Protein AF-A0A534BAL9-F1 (afdb_monomer_lite)

Sequence (310 aa):
WVNWDAARVMDMLKGSYLFAADPQRILQDPQSMRASYIRQGSAWQAWAALRDSVLLQINSADLNPLVIVGASPTDSWELATPQLMKYYVRGGPLSHGMHGYVVSTANWDPYPLVNEVEAFTNALANMDAAVAQRIERFTDRGPTAFFTGIKPADVLTPEQLNASPALSEPFWVFMDFWHEIQSLSHSLAPEGNAADVGVADIESLSRLKNSRARQVLDLTLQLLGYDLWNATYWLDVRKAQDAKRSFGQAPTAAWAAFRKLLPWQQDPRTRPQIPYGIVAYTFLKTTPASTFYPGGPLMPATDGQMARDH

Secondary structure (DSSP, 8-state):
-HHHHHHHHHHHTTT-GGGS--TTS-SS--HHHHTHHHHHHHHHHHHHHHHHHHHHHHTS---SSEEEET--TTSSGGGGSTTGGGGEE---GGGTT--EEEE---TT--HHHHHHHHHHHHHHHHHHHHHHHHHHHTSTTTTHHHHHSS-GGGTS-HHHHHH--TT-S-TTHHHHHHHHHHHHHSPPPP----BGGGTB-----HHHHHHHHHHHHHHHHHHHHHHHHHHHHHHHHHHHH-TT----HHHHHHHHHHHHHS-S---TTTS----HHHHHHHHHHHS-GGGT----SPPPPPHHHHTT--

Foldseek 3Di:
DLVQLVQQVCQQQPPFCVPPDDPLADPDADCLPVCLSVLVVQLLVLVQQLVLLVVDLVPDDLDFQDWFKPDDCPVDVVCVDPVNVVQWAQADPVNVRIITGGHGDRSNASQSSLVSLLSSLLSLLSSLVSLLVLLQCLDPVHVVCVNVVDDLPVQDDPLLVLQFCVPVDDPCPLVVLSVLSVVLSDDDDFAFDCPPVNPRGGHSCSVSSVVSSVSNVLSSLLSVLSSLSSVLLVVVSVCSNPVPGDRGQLNVVSSVVLCVQPPRGHDNVPDDPDDSSVSSSVCPVVPPSCVSPVDGDDDDDDPSRVVVVD

Structure (mmCIF, N/CA/C/O backbone):
data_AF-A0A534BAL9-F1
#
_entry.id   AF-A0A534BAL9-F1
#
loop_
_atom_site.group_PDB
_atom_site.id
_atom_site.type_symbol
_atom_site.label_atom_id
_atom_site.label_alt_id
_atom_site.label_comp_id
_atom_site.label_asym_id
_atom_site.label_entity_id
_atom_site.label_seq_id
_atom_site.pdbx_PDB_ins_code
_atom_site.Cartn_x
_atom_site.Cartn_y
_atom_site.Cartn_z
_atom_site.occupancy
_atom_site.B_iso_or_equiv
_atom_site.auth_seq_id
_atom_site.auth_comp_id
_atom_site.auth_asym_id
_atom_site.auth_atom_id
_atom_site.pdbx_PDB_model_num
ATOM 1 N N . TRP A 1 1 ? -7.345 -9.248 -9.549 1.00 93.75 1 TRP A N 1
ATOM 2 C CA . TRP A 1 1 ? -6.835 -8.711 -8.271 1.00 93.75 1 TRP A CA 1
ATOM 3 C C . TRP A 1 1 ? -7.903 -8.502 -7.207 1.00 93.75 1 TRP A C 1
ATOM 5 O O . TRP A 1 1 ? -7.764 -9.092 -6.148 1.00 93.75 1 TRP A O 1
ATOM 15 N N . VAL A 1 2 ? -8.992 -7.768 -7.469 1.00 95.62 2 VAL A N 1
ATOM 16 C CA . VAL A 1 2 ? -10.068 -7.538 -6.473 1.00 95.62 2 VAL A CA 1
ATOM 17 C C . VAL A 1 2 ? -10.638 -8.834 -5.876 1.00 95.62 2 VAL A C 1
ATOM 19 O O . VAL A 1 2 ? -10.675 -8.977 -4.660 1.00 95.62 2 VAL A O 1
ATOM 22 N N . ASN A 1 3 ? -11.011 -9.814 -6.708 1.00 95.75 3 ASN A N 1
ATOM 23 C CA . ASN A 1 3 ? -11.531 -11.101 -6.215 1.00 95.75 3 ASN A CA 1
ATOM 24 C C . ASN A 1 3 ? -10.498 -11.890 -5.398 1.00 95.75 3 ASN A C 1
ATOM 26 O O . ASN A 1 3 ? -10.857 -12.576 -4.446 1.00 95.75 3 ASN A O 1
ATOM 30 N N . TRP A 1 4 ? -9.219 -11.785 -5.768 1.00 95.38 4 TRP A N 1
ATOM 31 C CA . TRP A 1 4 ? -8.131 -12.424 -5.033 1.00 95.38 4 TRP A CA 1
ATOM 32 C C . TRP A 1 4 ? -7.965 -11.797 -3.643 1.00 95.38 4 TRP A C 1
ATOM 34 O O . TRP A 1 4 ? -7.902 -12.526 -2.656 1.00 95.38 4 TRP A O 1
ATOM 44 N N . ASP A 1 5 ? -7.974 -10.464 -3.553 1.00 95.44 5 ASP A N 1
ATOM 45 C CA . ASP A 1 5 ? -7.868 -9.755 -2.274 1.00 95.44 5 ASP A CA 1
ATOM 46 C C . ASP A 1 5 ? -9.087 -10.035 -1.382 1.00 95.44 5 ASP A C 1
ATOM 48 O O . ASP A 1 5 ? -8.937 -10.373 -0.211 1.00 95.44 5 ASP A O 1
ATOM 52 N N . ALA A 1 6 ? -10.295 -10.038 -1.957 1.00 96.19 6 ALA A N 1
ATOM 53 C CA . ALA A 1 6 ? -11.510 -10.425 -1.245 1.00 96.19 6 ALA A CA 1
ATOM 54 C C . ALA A 1 6 ? -11.422 -11.854 -0.683 1.00 96.19 6 ALA A C 1
ATOM 56 O O . ALA A 1 6 ? -11.698 -12.071 0.496 1.00 96.19 6 ALA A O 1
ATOM 57 N N . ALA A 1 7 ? -10.999 -12.829 -1.494 1.00 95.75 7 ALA A N 1
ATOM 58 C CA . ALA A 1 7 ? -10.832 -14.213 -1.051 1.00 95.75 7 ALA A CA 1
ATOM 59 C C . ALA A 1 7 ? -9.779 -14.339 0.062 1.00 95.75 7 ALA A C 1
ATOM 61 O O . ALA A 1 7 ? -9.991 -15.061 1.035 1.00 95.75 7 ALA A O 1
ATOM 62 N N . ARG A 1 8 ? -8.678 -13.588 -0.042 1.00 94.50 8 ARG A N 1
ATOM 63 C CA . ARG A 1 8 ? -7.637 -13.506 0.986 1.00 94.50 8 ARG A CA 1
ATOM 64 C C . ARG A 1 8 ? -8.177 -12.946 2.308 1.00 94.50 8 ARG A C 1
ATOM 66 O O . ARG A 1 8 ? -7.921 -13.530 3.356 1.00 94.50 8 ARG A O 1
ATOM 73 N N . VAL A 1 9 ? -8.949 -11.858 2.276 1.00 94.69 9 VAL A N 1
ATOM 74 C CA . VA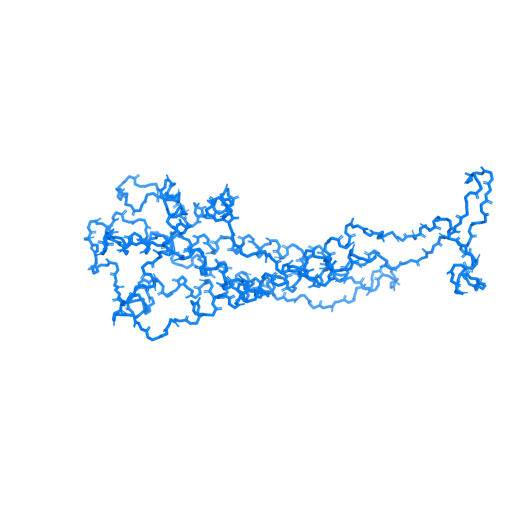L A 1 9 ? -9.581 -11.276 3.477 1.00 94.69 9 VAL A CA 1
ATOM 75 C C . VAL A 1 9 ? -10.595 -12.245 4.094 1.00 94.69 9 VAL A C 1
ATOM 77 O O . VAL A 1 9 ? -10.624 -12.415 5.311 1.00 94.69 9 VAL A O 1
ATOM 80 N N . MET A 1 10 ? -11.400 -12.923 3.273 1.00 95.00 10 MET A N 1
ATOM 81 C CA . MET A 1 10 ? -12.371 -13.914 3.750 1.00 95.00 10 MET A CA 1
ATOM 82 C C . MET A 1 10 ? -11.701 -15.087 4.472 1.00 95.00 10 MET A C 1
ATOM 84 O O . MET A 1 10 ? -12.199 -15.524 5.510 1.00 95.00 10 MET A O 1
ATOM 88 N N . ASP A 1 11 ? -10.564 -15.566 3.967 1.00 95.31 11 ASP A N 1
ATOM 89 C CA . ASP A 1 11 ? -9.804 -16.637 4.615 1.00 95.31 11 ASP A CA 1
ATOM 90 C C . ASP A 1 11 ? -9.187 -16.177 5.949 1.00 95.31 11 ASP A C 1
ATOM 92 O O . ASP A 1 11 ? -9.328 -16.864 6.961 1.00 95.31 11 ASP A O 1
ATOM 96 N N . MET A 1 12 ? -8.624 -14.959 6.010 1.00 95.06 12 MET A N 1
ATOM 97 C CA . MET A 1 12 ? -8.126 -14.365 7.266 1.00 95.06 12 MET A CA 1
ATOM 98 C C . MET A 1 12 ? -9.202 -14.281 8.360 1.00 95.06 12 MET A C 1
ATOM 100 O O . MET A 1 12 ? -8.899 -14.439 9.546 1.00 95.06 12 MET A O 1
ATOM 104 N N . LEU A 1 13 ? -10.452 -14.012 7.972 1.00 95.00 13 LEU A N 1
ATOM 105 C CA . LEU A 1 13 ? -11.583 -13.832 8.885 1.00 95.00 13 LEU A CA 1
ATOM 106 C C . LEU A 1 13 ? -12.313 -15.141 9.217 1.00 95.00 13 LEU A C 1
ATOM 108 O O . LEU A 1 13 ? -13.285 -15.123 9.979 1.00 95.00 13 LEU A O 1
ATOM 112 N N . LYS A 1 14 ? -11.879 -16.286 8.685 1.00 95.06 14 LYS A N 1
ATOM 113 C CA . LYS A 1 14 ? -12.531 -17.576 8.926 1.00 95.06 14 LYS A CA 1
ATOM 114 C C . LYS A 1 14 ? -12.640 -17.875 10.426 1.00 95.06 14 LYS A C 1
ATOM 116 O O . LYS A 1 14 ? -11.675 -17.767 11.179 1.00 95.06 14 LYS A O 1
ATOM 121 N N . GLY A 1 15 ? -13.844 -18.248 10.866 1.00 95.44 15 GLY A N 1
ATOM 122 C CA . GLY A 1 15 ? -14.146 -18.496 12.282 1.00 95.44 15 GLY A CA 1
ATOM 123 C C . GLY A 1 15 ? -14.332 -17.230 13.130 1.00 95.44 15 GLY A C 1
ATOM 124 O O . GLY A 1 15 ? -14.440 -17.329 14.354 1.00 95.44 15 GLY A O 1
ATOM 125 N N . SER A 1 16 ? -14.366 -16.046 12.513 1.00 98.00 16 SER A N 1
ATOM 126 C CA . SER A 1 16 ? -14.701 -14.792 13.186 1.00 98.00 16 SER A CA 1
ATOM 127 C C . SER A 1 16 ? -16.191 -14.709 13.535 1.00 98.00 16 SER A C 1
ATOM 129 O O . SER A 1 16 ? -17.054 -15.154 12.775 1.00 98.00 16 SER A O 1
ATOM 131 N N . TYR A 1 17 ? -16.505 -14.041 14.647 1.00 97.12 17 TYR A N 1
ATOM 132 C CA . TYR A 1 17 ? -17.869 -13.687 15.052 1.00 97.12 17 TYR A CA 1
ATOM 133 C C . TYR A 1 17 ? -18.576 -12.800 14.015 1.00 97.12 17 TYR A C 1
ATOM 135 O O . TYR A 1 17 ? -19.804 -12.711 14.012 1.00 97.12 17 TYR A O 1
ATOM 143 N N . LEU A 1 18 ? -17.821 -12.189 13.092 1.00 95.88 18 LEU A N 1
ATOM 144 C CA . LEU A 1 18 ? -18.354 -11.470 11.934 1.00 95.88 18 LEU A CA 1
ATOM 145 C C . LEU A 1 18 ? -19.261 -12.336 11.042 1.00 95.88 18 LEU A C 1
ATOM 147 O O . LEU A 1 18 ? -20.089 -11.789 10.329 1.00 95.88 18 LEU A O 1
ATOM 151 N N . PHE A 1 19 ? -19.195 -13.666 11.125 1.00 96.56 19 PHE A N 1
ATOM 152 C CA . PHE A 1 19 ? -20.081 -14.562 10.367 1.00 96.56 19 PHE A CA 1
ATOM 153 C C . PHE A 1 19 ? -21.257 -15.127 11.175 1.00 96.56 19 PHE A C 1
ATOM 155 O O . PHE A 1 19 ? -22.074 -15.865 10.631 1.00 96.56 19 PHE A O 1
ATOM 162 N N . ALA A 1 20 ? -21.366 -14.787 12.462 1.00 95.12 20 ALA A N 1
ATOM 163 C CA . ALA A 1 20 ? -22.527 -15.131 13.274 1.00 95.12 20 ALA A CA 1
ATOM 164 C C . ALA A 1 20 ? -23.687 -14.149 13.034 1.00 95.12 20 ALA A C 1
ATOM 166 O O . ALA A 1 20 ? -23.469 -12.999 12.644 1.00 95.12 20 ALA A O 1
ATOM 167 N N . ALA A 1 21 ? -24.914 -14.602 13.307 1.00 94.00 21 ALA A N 1
ATOM 168 C CA . ALA A 1 21 ? -26.087 -13.736 13.307 1.00 94.00 21 ALA A CA 1
ATOM 169 C C . ALA A 1 21 ? -25.953 -12.660 14.395 1.00 94.00 21 ALA A C 1
ATOM 171 O O . ALA A 1 21 ? -25.651 -12.967 15.548 1.00 94.00 21 ALA A O 1
ATOM 172 N N . ASP A 1 22 ? -26.194 -11.408 14.019 1.00 92.94 22 ASP A N 1
ATOM 173 C CA . ASP A 1 22 ? -26.118 -10.260 14.916 1.00 92.94 22 ASP A CA 1
ATOM 174 C C . ASP A 1 22 ? -27.182 -9.230 14.499 1.00 92.94 22 ASP A C 1
ATOM 176 O O . ASP A 1 22 ? -26.994 -8.535 13.497 1.00 92.94 22 ASP A O 1
ATOM 180 N N . PRO A 1 23 ? -28.317 -9.137 15.221 1.00 92.12 23 PRO A N 1
ATOM 181 C CA . PRO A 1 23 ? -29.402 -8.227 14.863 1.00 92.12 23 PRO A CA 1
ATOM 182 C C . PRO A 1 23 ? -29.044 -6.748 15.068 1.00 92.12 23 PRO A C 1
ATOM 184 O O . PRO A 1 23 ? -29.817 -5.887 14.663 1.00 92.12 23 PRO A O 1
ATOM 187 N N . GLN A 1 24 ? -27.903 -6.440 15.697 1.00 89.94 24 GLN A N 1
ATOM 188 C CA . GLN A 1 24 ? -27.444 -5.066 15.920 1.00 89.94 24 GLN A CA 1
ATOM 189 C C . GLN A 1 24 ? -26.580 -4.535 14.769 1.00 89.94 24 GLN A C 1
ATOM 191 O O . GLN A 1 24 ? -26.209 -3.361 14.773 1.00 89.94 24 GLN A O 1
ATOM 196 N N . ARG A 1 25 ? -26.240 -5.367 13.774 1.00 91.19 25 ARG A N 1
ATOM 197 C CA . ARG A 1 25 ? -25.493 -4.899 12.603 1.00 91.19 25 ARG A CA 1
ATOM 198 C C . ARG A 1 25 ? -26.381 -4.108 11.664 1.00 91.19 25 ARG A C 1
ATOM 200 O O . ARG A 1 25 ? -27.443 -4.559 11.241 1.00 91.19 25 ARG A O 1
ATOM 207 N N . ILE A 1 26 ? -25.882 -2.940 11.287 1.00 90.56 26 ILE A N 1
ATOM 208 C CA . ILE A 1 26 ? -26.467 -2.126 10.230 1.00 90.56 26 ILE A CA 1
ATOM 209 C C . ILE A 1 26 ? -26.375 -2.845 8.879 1.00 90.56 26 ILE A C 1
ATOM 211 O O . ILE A 1 26 ? -25.488 -3.665 8.647 1.00 90.56 26 ILE A O 1
ATOM 215 N N . LEU A 1 27 ? -27.285 -2.503 7.963 1.00 92.19 27 LEU A N 1
ATOM 216 C CA . LEU A 1 27 ? -27.358 -3.134 6.641 1.00 92.19 27 LEU A CA 1
ATOM 217 C C . LEU A 1 27 ? -26.075 -2.943 5.817 1.00 92.19 27 LEU A C 1
ATOM 219 O O . LEU A 1 27 ? -25.714 -3.811 5.024 1.00 92.19 27 LEU A O 1
ATOM 223 N N . GLN A 1 28 ? -25.415 -1.791 5.955 1.00 92.81 28 GLN A N 1
ATOM 224 C CA . GLN A 1 28 ? -24.206 -1.466 5.205 1.00 92.81 28 GLN A CA 1
ATOM 225 C C . GLN A 1 28 ? -23.213 -0.688 6.058 1.00 92.81 28 GLN A C 1
ATOM 227 O O . GLN A 1 28 ? -23.536 0.367 6.601 1.00 92.81 28 GLN A O 1
ATOM 232 N N . ASP A 1 29 ? -21.977 -1.169 6.058 1.00 94.44 29 ASP A N 1
ATOM 233 C CA . ASP A 1 29 ? -20.821 -0.453 6.580 1.00 94.44 29 ASP A CA 1
ATOM 234 C C . ASP A 1 29 ? -20.491 0.804 5.747 1.00 94.44 29 ASP A C 1
ATOM 236 O O . ASP A 1 29 ? -20.863 0.898 4.559 1.00 94.44 29 ASP A O 1
ATOM 240 N N . PRO A 1 30 ? -19.739 1.769 6.320 1.00 93.62 30 PRO A N 1
ATOM 241 C CA . PRO A 1 30 ? -19.255 2.917 5.566 1.00 93.62 30 PRO A CA 1
ATOM 242 C C . PRO A 1 30 ? -18.394 2.448 4.389 1.00 93.62 30 PRO A C 1
ATOM 244 O O . PRO A 1 30 ? -17.777 1.381 4.419 1.00 93.62 30 PRO A O 1
ATOM 247 N N . GLN A 1 31 ? -18.321 3.256 3.331 1.00 95.00 31 GLN A N 1
ATOM 248 C CA . GLN A 1 31 ? -17.578 2.887 2.120 1.00 95.00 31 GLN A CA 1
ATOM 249 C C . GLN A 1 31 ? -16.090 2.619 2.399 1.00 95.00 31 GLN A C 1
ATOM 251 O O . GLN A 1 31 ? -15.510 1.740 1.770 1.00 95.00 31 GLN A O 1
ATOM 256 N N . SER A 1 32 ? -15.500 3.293 3.392 1.00 94.88 32 SER A N 1
ATOM 257 C CA . SER A 1 32 ? -14.133 3.034 3.862 1.00 94.88 32 SER A CA 1
ATOM 258 C C . SER A 1 32 ? -13.925 1.625 4.423 1.00 94.88 32 SER A C 1
ATOM 260 O O . SER A 1 32 ? -12.795 1.161 4.471 1.00 94.88 32 SER A O 1
ATOM 262 N N . MET A 1 33 ? -14.985 0.906 4.790 1.00 94.19 33 MET A N 1
ATOM 263 C CA . MET A 1 33 ? -14.943 -0.509 5.167 1.00 94.19 33 MET A CA 1
ATOM 264 C C . MET A 1 33 ? -15.387 -1.392 3.999 1.00 94.19 33 MET A C 1
ATOM 266 O O . MET A 1 33 ? -14.616 -2.208 3.500 1.00 94.19 33 MET A O 1
ATOM 270 N N . ARG A 1 34 ? -16.599 -1.171 3.479 1.00 95.31 34 ARG A N 1
ATOM 271 C CA . ARG A 1 34 ? -17.199 -2.012 2.429 1.00 95.31 34 ARG A CA 1
ATOM 272 C C . ARG A 1 34 ? -16.410 -2.024 1.119 1.00 95.31 34 ARG A C 1
ATOM 274 O O . ARG A 1 34 ? -16.361 -3.056 0.465 1.00 95.31 34 ARG A O 1
ATOM 281 N N . ALA A 1 35 ? -15.821 -0.902 0.709 1.00 95.94 35 ALA A N 1
ATOM 282 C CA . ALA A 1 35 ? -15.059 -0.805 -0.540 1.00 95.94 35 ALA A CA 1
ATOM 283 C C . ALA A 1 35 ? -13.544 -0.981 -0.334 1.00 95.94 35 ALA A C 1
ATOM 285 O O . ALA A 1 35 ? -12.776 -0.856 -1.288 1.00 95.94 35 ALA A O 1
ATOM 286 N N . SER A 1 36 ? -13.093 -1.290 0.889 1.00 95.44 36 SER A N 1
ATOM 287 C CA . SER A 1 36 ? -11.663 -1.402 1.191 1.00 95.44 36 SER A CA 1
ATOM 288 C C . SER A 1 36 ? -10.963 -2.501 0.397 1.00 95.44 36 SER A C 1
ATOM 290 O O . SER A 1 36 ? -9.853 -2.273 -0.071 1.00 95.44 36 SER A O 1
ATOM 292 N N . TYR A 1 37 ? -11.599 -3.659 0.201 1.00 95.38 37 TYR A N 1
ATOM 293 C CA . TYR A 1 37 ? -11.018 -4.758 -0.585 1.00 95.38 37 TYR A CA 1
ATOM 294 C C . TYR A 1 37 ? -10.886 -4.405 -2.079 1.00 95.38 37 TYR A C 1
ATOM 296 O O . TYR A 1 37 ? -9.997 -4.885 -2.775 1.00 95.38 37 TYR A O 1
ATOM 304 N N . ILE A 1 38 ? -11.750 -3.520 -2.591 1.00 97.25 38 ILE A N 1
ATOM 305 C CA . ILE A 1 38 ? -11.669 -3.043 -3.978 1.00 97.25 38 ILE A CA 1
ATOM 306 C C . ILE A 1 38 ? -10.430 -2.160 -4.136 1.00 97.25 38 ILE A C 1
ATOM 308 O O . ILE A 1 38 ? -9.642 -2.353 -5.061 1.00 97.25 38 ILE A O 1
ATOM 312 N N . ARG A 1 39 ? -10.231 -1.215 -3.209 1.00 97.38 39 ARG A N 1
ATOM 313 C CA . ARG A 1 39 ? -9.070 -0.313 -3.217 1.00 97.38 39 ARG A CA 1
ATOM 314 C C . ARG A 1 39 ? -7.759 -1.068 -2.980 1.00 97.38 39 ARG A C 1
ATOM 316 O O . ARG A 1 39 ? -6.806 -0.850 -3.720 1.00 97.38 39 ARG A O 1
ATOM 323 N N . GLN A 1 40 ? -7.734 -2.001 -2.028 1.00 96.44 40 GLN A N 1
ATOM 324 C CA . GLN A 1 40 ? -6.583 -2.878 -1.780 1.00 96.44 40 GLN A CA 1
ATOM 325 C C . GLN A 1 40 ? -6.271 -3.753 -2.998 1.00 96.44 40 GLN A C 1
ATOM 327 O O . GLN A 1 40 ? -5.133 -3.779 -3.459 1.00 96.44 40 GLN A O 1
ATOM 332 N N . GLY A 1 41 ? -7.278 -4.401 -3.588 1.00 96.62 41 GLY A N 1
ATOM 333 C CA . GLY A 1 41 ? -7.113 -5.161 -4.825 1.00 96.62 41 GLY A CA 1
ATOM 334 C C . GLY A 1 41 ? -6.554 -4.320 -5.979 1.00 96.62 41 GLY A C 1
ATOM 335 O O . GLY A 1 41 ? -5.705 -4.803 -6.723 1.00 96.62 41 GLY A O 1
ATOM 336 N N . SER A 1 42 ? -6.973 -3.059 -6.113 1.00 97.12 42 SER A N 1
ATOM 337 C CA . SER A 1 42 ? -6.412 -2.130 -7.104 1.00 97.12 42 SER A CA 1
ATOM 338 C C . SER A 1 42 ? -4.944 -1.788 -6.826 1.00 97.12 42 SER A C 1
ATOM 340 O O . SER A 1 42 ? -4.148 -1.746 -7.761 1.00 97.12 42 SER A O 1
ATOM 342 N N . ALA A 1 43 ? -4.562 -1.573 -5.564 1.00 97.31 43 ALA A N 1
ATOM 343 C CA . ALA A 1 43 ? -3.167 -1.336 -5.189 1.00 97.31 43 ALA A CA 1
ATOM 344 C C . ALA A 1 43 ? -2.288 -2.564 -5.481 1.00 97.31 43 ALA A C 1
ATOM 346 O O . ALA A 1 43 ? -1.187 -2.421 -6.006 1.00 97.31 43 ALA A O 1
ATOM 347 N N . TRP A 1 44 ? -2.798 -3.775 -5.237 1.00 96.62 44 TRP A N 1
ATOM 348 C CA . TRP A 1 44 ? -2.112 -5.019 -5.597 1.00 96.62 44 TRP A CA 1
ATOM 349 C C . TRP A 1 44 ? -1.931 -5.201 -7.102 1.00 96.62 44 TRP A C 1
ATOM 351 O O . TRP A 1 44 ? -0.889 -5.687 -7.535 1.00 96.62 44 TRP A O 1
ATOM 361 N N . GLN A 1 45 ? -2.920 -4.795 -7.898 1.00 96.75 45 GLN A N 1
ATOM 362 C CA . GLN A 1 45 ? -2.799 -4.794 -9.352 1.00 96.75 45 GLN A CA 1
ATOM 363 C C . GLN A 1 45 ? -1.675 -3.866 -9.821 1.00 96.75 45 GLN A C 1
ATOM 365 O O . GLN A 1 45 ? -0.830 -4.290 -10.604 1.00 96.75 45 GLN A O 1
ATOM 370 N N . ALA A 1 46 ? -1.643 -2.630 -9.316 1.00 97.12 46 ALA A N 1
ATOM 371 C CA . ALA A 1 46 ? -0.605 -1.664 -9.669 1.00 97.12 46 ALA A CA 1
ATOM 372 C C . ALA A 1 46 ? 0.784 -2.100 -9.168 1.00 97.12 46 ALA A C 1
ATOM 374 O O . ALA A 1 46 ? 1.773 -1.967 -9.879 1.00 97.12 46 ALA A O 1
ATOM 375 N N . TRP A 1 47 ? 0.860 -2.707 -7.978 1.00 96.44 47 TRP A N 1
ATOM 376 C CA . TRP A 1 47 ? 2.091 -3.320 -7.476 1.00 96.44 47 TRP A CA 1
ATOM 377 C C . TRP A 1 47 ? 2.610 -4.416 -8.409 1.00 96.44 47 TRP A C 1
ATOM 379 O O . TRP A 1 47 ? 3.808 -4.489 -8.670 1.00 96.44 47 TRP A O 1
ATOM 389 N N . ALA A 1 48 ? 1.724 -5.278 -8.910 1.00 95.94 48 ALA A N 1
ATOM 390 C CA . ALA A 1 48 ? 2.122 -6.355 -9.803 1.00 95.94 48 ALA A CA 1
ATOM 391 C C . ALA A 1 48 ? 2.650 -5.823 -11.145 1.00 95.94 48 ALA A C 1
ATOM 393 O O . ALA A 1 48 ? 3.665 -6.324 -11.621 1.00 95.94 48 ALA A O 1
ATOM 394 N N . ALA A 1 49 ? 2.027 -4.777 -11.700 1.00 95.62 49 ALA A N 1
ATOM 395 C CA . ALA A 1 49 ? 2.517 -4.096 -12.900 1.00 95.62 49 ALA A CA 1
ATOM 396 C C . ALA A 1 49 ? 3.899 -3.455 -12.670 1.00 95.62 49 ALA A C 1
ATOM 398 O O . ALA A 1 49 ? 4.831 -3.701 -13.435 1.00 95.62 49 ALA A O 1
ATOM 399 N N . LEU A 1 50 ? 4.079 -2.737 -11.555 1.00 96.56 50 LEU A N 1
ATOM 400 C CA . LEU A 1 50 ? 5.377 -2.178 -11.172 1.00 96.56 50 LEU A CA 1
ATOM 401 C C . LEU A 1 50 ? 6.446 -3.263 -11.007 1.00 96.56 50 LEU A C 1
ATOM 403 O O . LEU A 1 50 ? 7.546 -3.130 -11.540 1.00 96.56 50 LEU A O 1
ATOM 407 N N . ARG A 1 51 ? 6.135 -4.352 -10.296 1.00 95.88 51 ARG A N 1
ATOM 408 C CA . ARG A 1 51 ? 7.044 -5.493 -10.117 1.00 95.88 51 ARG A CA 1
ATOM 409 C C . ARG A 1 51 ? 7.496 -6.048 -11.464 1.00 95.88 51 ARG A C 1
ATOM 411 O O . ARG A 1 51 ? 8.680 -6.324 -11.628 1.00 95.88 51 ARG A O 1
ATOM 418 N N . ASP A 1 52 ? 6.579 -6.230 -12.404 1.00 94.62 52 ASP A N 1
ATOM 419 C CA . ASP A 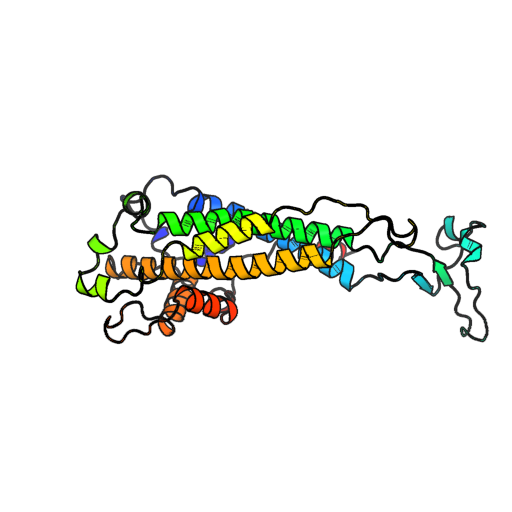1 52 ? 6.907 -6.786 -13.714 1.00 94.62 52 ASP A CA 1
ATOM 420 C C . ASP A 1 52 ? 7.798 -5.846 -14.525 1.00 94.62 52 ASP A C 1
ATOM 422 O O . ASP A 1 52 ? 8.798 -6.297 -15.082 1.00 94.62 52 ASP A O 1
ATOM 426 N N . SER A 1 53 ? 7.509 -4.543 -14.515 1.00 95.19 53 SER A N 1
ATOM 427 C CA . SER A 1 53 ? 8.361 -3.537 -15.154 1.00 95.19 53 SER A CA 1
ATOM 428 C C . SER A 1 53 ? 9.750 -3.467 -14.519 1.00 95.19 53 SER A C 1
ATOM 430 O O . SER A 1 53 ? 10.744 -3.360 -15.234 1.00 95.19 53 SER A O 1
ATOM 432 N N . VAL A 1 54 ? 9.855 -3.597 -13.189 1.00 95.50 54 VAL A N 1
ATOM 433 C CA . VAL A 1 54 ? 11.152 -3.708 -12.499 1.00 95.50 54 VAL A CA 1
ATOM 434 C C . VAL A 1 54 ? 11.889 -4.956 -12.968 1.00 95.50 54 VAL A C 1
ATOM 436 O O . VAL A 1 54 ? 13.054 -4.865 -13.338 1.00 95.50 54 VAL A O 1
ATOM 439 N N . LEU A 1 55 ? 11.223 -6.113 -12.978 1.00 95.38 55 LEU A N 1
ATOM 440 C CA . LEU A 1 55 ? 11.827 -7.373 -13.408 1.00 95.38 55 LEU A CA 1
ATOM 441 C C . LEU A 1 55 ? 12.283 -7.320 -14.866 1.00 95.38 55 LEU A C 1
ATOM 443 O O . LEU A 1 55 ? 13.325 -7.888 -15.174 1.00 95.38 55 LEU A O 1
ATOM 447 N N . LEU A 1 56 ? 11.547 -6.652 -15.750 1.00 93.81 56 LEU A N 1
ATOM 448 C CA . LEU A 1 56 ? 11.977 -6.449 -17.128 1.00 93.81 56 LEU A CA 1
ATOM 449 C C . LEU A 1 56 ? 13.215 -5.548 -17.186 1.00 93.81 56 LEU A C 1
ATOM 451 O O . LEU A 1 56 ? 14.224 -5.951 -17.763 1.00 93.81 56 LEU A O 1
ATOM 455 N N . GLN A 1 57 ? 13.170 -4.374 -16.548 1.00 93.38 57 GLN A N 1
ATOM 456 C CA . GLN A 1 57 ? 14.252 -3.389 -16.610 1.00 93.38 57 GLN A CA 1
ATOM 457 C C . GLN A 1 57 ? 15.568 -3.941 -16.051 1.00 93.38 57 GLN A C 1
ATOM 459 O O . GLN A 1 57 ? 16.596 -3.836 -16.708 1.00 93.38 57 GLN A O 1
ATOM 464 N N . ILE A 1 58 ? 15.551 -4.573 -14.870 1.00 94.94 58 ILE A N 1
ATOM 465 C CA . ILE A 1 58 ? 16.784 -5.079 -14.235 1.00 94.94 58 ILE A CA 1
ATOM 466 C C . ILE A 1 58 ? 17.409 -6.265 -14.983 1.00 94.94 58 ILE A C 1
ATOM 468 O O . ILE A 1 58 ? 18.559 -6.603 -14.723 1.00 94.94 58 ILE A O 1
ATOM 472 N N . ASN A 1 59 ? 16.646 -6.922 -15.863 1.00 95.75 59 ASN A N 1
ATOM 473 C CA . ASN A 1 59 ? 17.103 -8.058 -16.667 1.00 95.75 59 ASN A CA 1
ATOM 474 C C . ASN A 1 59 ? 17.296 -7.694 -18.152 1.00 95.75 59 ASN A C 1
ATOM 476 O O . ASN A 1 59 ? 17.477 -8.590 -18.973 1.00 95.75 59 ASN A O 1
ATOM 480 N N . SER A 1 60 ? 17.259 -6.405 -18.504 1.00 93.06 60 SER A N 1
ATOM 481 C CA . SER A 1 60 ? 17.449 -5.908 -19.872 1.00 93.06 60 SER A CA 1
ATOM 482 C C . SER A 1 60 ? 18.700 -5.033 -19.969 1.00 93.06 60 SER A C 1
ATOM 484 O O . SER A 1 60 ? 19.130 -4.443 -18.982 1.00 93.06 60 SER A O 1
ATOM 486 N N . ALA A 1 61 ? 19.297 -4.937 -21.161 1.00 92.69 61 ALA A N 1
ATOM 487 C CA . ALA A 1 61 ? 20.423 -4.035 -21.401 1.00 92.69 61 ALA A CA 1
ATOM 488 C C . ALA A 1 61 ? 19.928 -2.600 -21.642 1.00 92.69 61 ALA A C 1
ATOM 490 O O . ALA A 1 61 ? 19.253 -2.342 -22.641 1.00 92.69 61 ALA A O 1
ATOM 491 N N . ASP A 1 62 ? 20.324 -1.674 -20.771 1.00 93.75 62 ASP A N 1
ATOM 492 C CA . ASP A 1 62 ? 20.014 -0.236 -20.806 1.00 93.75 62 ASP A CA 1
ATOM 493 C C . ASP A 1 62 ? 21.153 0.616 -21.408 1.00 93.75 62 ASP A C 1
ATOM 495 O O . ASP A 1 62 ? 21.180 1.840 -21.293 1.00 93.75 62 ASP A O 1
ATOM 499 N N . LEU A 1 63 ? 22.107 -0.036 -22.078 1.00 94.25 63 LEU A N 1
ATOM 500 C CA . LEU A 1 63 ? 23.305 0.594 -22.625 1.00 94.25 63 LEU A CA 1
ATOM 501 C C . LEU A 1 63 ? 23.026 1.376 -23.914 1.00 94.25 63 LEU A C 1
ATOM 503 O O . LEU A 1 63 ? 22.332 0.903 -24.817 1.00 94.25 63 LEU A O 1
ATOM 507 N N . ASN A 1 64 ? 23.696 2.521 -24.038 1.00 93.94 64 ASN A N 1
ATOM 508 C CA . ASN A 1 64 ? 23.888 3.233 -25.295 1.00 93.94 64 ASN A CA 1
ATOM 509 C C . ASN A 1 64 ? 25.372 3.646 -25.435 1.00 93.94 64 ASN A C 1
ATOM 511 O O . ASN A 1 64 ? 25.878 4.360 -24.567 1.00 93.94 64 ASN A O 1
ATOM 515 N N . PRO A 1 65 ? 26.075 3.226 -26.505 1.00 95.00 65 PRO A N 1
ATOM 516 C CA . PRO A 1 65 ? 25.598 2.312 -27.545 1.00 95.00 65 PRO A CA 1
ATOM 517 C C . PRO A 1 65 ? 25.418 0.875 -27.023 1.00 95.00 65 PRO A C 1
ATOM 519 O O . PRO A 1 65 ? 26.075 0.455 -26.070 1.00 95.00 65 PRO A O 1
ATOM 522 N N . LEU A 1 66 ? 24.550 0.107 -27.681 1.00 95.50 66 LEU A N 1
ATOM 523 C CA . LEU A 1 66 ? 24.368 -1.321 -27.439 1.00 95.50 66 LEU A CA 1
ATOM 524 C C . LEU A 1 66 ? 25.304 -2.131 -28.342 1.00 95.50 66 LEU A C 1
ATOM 526 O O . LEU A 1 66 ? 25.340 -1.933 -29.558 1.00 95.50 66 LEU 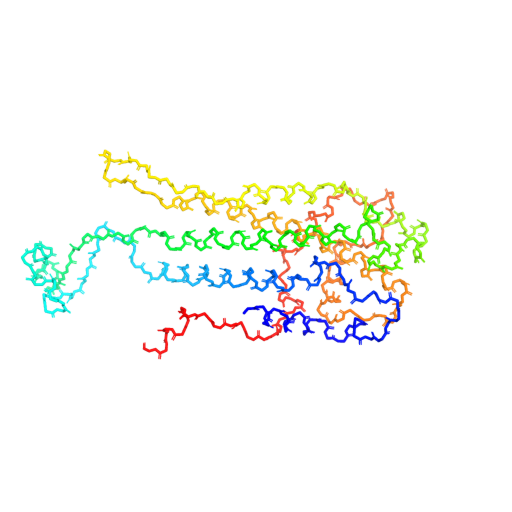A O 1
ATOM 530 N N . VAL A 1 67 ? 26.022 -3.084 -27.750 1.00 94.12 67 VAL A N 1
ATOM 531 C CA . VAL A 1 67 ? 26.848 -4.055 -28.478 1.00 94.12 67 VAL A CA 1
ATOM 532 C C . VAL A 1 67 ? 26.082 -5.368 -28.603 1.00 94.12 67 VAL A C 1
ATOM 534 O O . VAL A 1 67 ? 25.783 -6.010 -27.599 1.00 94.12 67 VAL A O 1
ATOM 537 N N . ILE A 1 68 ? 25.796 -5.784 -29.836 1.00 94.50 68 ILE A N 1
ATOM 538 C CA . ILE A 1 68 ? 25.101 -7.037 -30.147 1.00 94.50 68 ILE A CA 1
ATOM 539 C C . ILE A 1 68 ? 26.107 -8.001 -30.772 1.00 94.50 68 ILE A C 1
ATOM 541 O O . ILE A 1 68 ? 26.420 -7.924 -31.961 1.00 94.50 68 ILE A O 1
ATOM 545 N N . VAL A 1 69 ? 26.650 -8.892 -29.947 1.00 94.56 69 VAL A N 1
ATOM 546 C CA . VAL A 1 69 ? 27.663 -9.870 -30.356 1.00 94.56 69 VAL A CA 1
ATOM 547 C C . VAL A 1 69 ? 27.019 -10.992 -31.175 1.00 94.56 69 VAL A C 1
ATOM 549 O O . VAL A 1 69 ? 25.977 -11.516 -30.800 1.00 94.56 69 VAL A O 1
ATOM 552 N N . GLY A 1 70 ? 27.648 -11.369 -32.288 1.00 95.88 70 GLY A N 1
ATOM 553 C CA . GLY A 1 70 ? 27.200 -12.439 -33.184 1.00 95.88 70 GLY A CA 1
ATOM 554 C C . GLY A 1 70 ? 26.105 -12.037 -34.175 1.00 95.88 70 GLY A C 1
ATOM 555 O O . GLY A 1 70 ? 25.842 -12.797 -35.106 1.00 95.88 70 GLY A O 1
ATOM 556 N N . ALA A 1 71 ? 25.512 -10.847 -34.023 1.00 95.94 71 ALA A N 1
ATOM 557 C CA . ALA A 1 71 ? 24.509 -10.351 -34.957 1.00 95.94 71 ALA A CA 1
ATOM 558 C C . ALA A 1 71 ? 25.098 -10.151 -36.359 1.00 95.94 71 ALA A C 1
ATOM 560 O O . ALA A 1 71 ? 26.171 -9.563 -36.525 1.00 95.94 71 ALA A O 1
ATOM 561 N N . SER A 1 72 ? 24.375 -10.626 -37.365 1.00 96.31 72 SER A N 1
ATOM 562 C CA . SER A 1 72 ? 24.783 -10.666 -38.765 1.00 96.31 72 SER A CA 1
ATOM 563 C C . SER A 1 72 ? 23.837 -9.835 -39.639 1.00 96.31 72 SER A C 1
ATOM 565 O O . SER A 1 72 ? 22.656 -9.709 -39.320 1.00 96.31 72 SER A O 1
ATOM 567 N N . PRO A 1 73 ? 24.297 -9.312 -40.793 1.00 97.12 73 PRO A N 1
ATOM 568 C CA . PRO A 1 73 ? 23.443 -8.547 -41.710 1.00 97.12 73 PRO A CA 1
ATOM 569 C C . PRO A 1 73 ? 22.201 -9.304 -42.206 1.00 97.12 73 PRO A C 1
ATOM 571 O O . PRO A 1 73 ? 21.267 -8.696 -42.712 1.00 97.12 73 PRO A O 1
ATOM 574 N N . THR A 1 74 ? 22.203 -10.632 -42.098 1.00 96.81 74 THR A N 1
ATOM 575 C CA . THR A 1 74 ? 21.105 -11.515 -42.502 1.00 96.81 74 THR A CA 1
ATOM 576 C C . THR A 1 74 ? 20.070 -11.761 -41.408 1.00 96.81 74 THR A C 1
ATOM 578 O O . THR A 1 74 ? 19.030 -12.334 -41.716 1.00 96.81 74 THR A O 1
ATOM 581 N N . ASP A 1 75 ? 20.332 -11.361 -40.159 1.00 96.69 75 ASP A N 1
ATOM 582 C CA . ASP A 1 75 ? 19.435 -11.655 -39.030 1.00 96.69 75 ASP A CA 1
ATOM 583 C C . ASP A 1 75 ? 18.148 -10.822 -39.094 1.00 96.69 75 ASP A C 1
ATOM 585 O O . ASP A 1 75 ? 17.101 -11.257 -38.624 1.00 96.69 75 ASP A O 1
ATOM 589 N N . SER A 1 76 ? 18.216 -9.640 -39.715 1.00 96.06 76 SER A N 1
ATOM 590 C CA . SER A 1 76 ? 17.057 -8.830 -40.083 1.00 96.06 76 SER A CA 1
ATOM 591 C C . SER A 1 76 ? 17.393 -7.916 -41.262 1.00 96.06 76 SER A C 1
ATOM 593 O O . SER A 1 76 ? 18.548 -7.527 -41.451 1.00 96.06 76 SER A O 1
ATOM 595 N N . TRP A 1 77 ? 16.399 -7.562 -42.077 1.00 97.19 77 TRP A N 1
ATOM 596 C CA . TRP A 1 77 ? 16.623 -6.854 -43.343 1.00 97.19 77 TRP A CA 1
ATOM 597 C C . TRP A 1 77 ? 17.249 -5.464 -43.142 1.00 97.19 77 TRP A C 1
ATOM 599 O O . TRP A 1 77 ? 18.070 -5.036 -43.957 1.00 97.19 77 TRP A O 1
ATOM 609 N N . GLU A 1 78 ? 16.913 -4.767 -42.051 1.00 95.75 78 GLU A N 1
ATOM 610 C CA . GLU A 1 78 ? 17.456 -3.445 -41.742 1.00 95.75 78 GLU A CA 1
ATOM 611 C C . GLU A 1 78 ? 18.961 -3.483 -41.453 1.00 95.75 78 GLU A C 1
ATOM 613 O O . GLU A 1 78 ? 19.664 -2.514 -41.758 1.00 95.75 78 GLU A O 1
ATOM 618 N N . LEU A 1 79 ? 19.482 -4.604 -40.938 1.00 96.62 79 LEU A N 1
ATOM 619 C CA . LEU A 1 79 ? 20.900 -4.764 -40.599 1.00 96.62 79 LEU A CA 1
ATOM 620 C C . LEU A 1 79 ? 21.793 -4.758 -41.848 1.00 96.62 79 LEU A C 1
ATOM 622 O O . LEU A 1 79 ? 22.926 -4.274 -41.785 1.00 96.62 79 LEU A O 1
ATOM 626 N N . ALA A 1 80 ? 21.278 -5.213 -42.994 1.00 96.75 80 ALA A N 1
ATOM 627 C CA . ALA A 1 80 ? 21.969 -5.173 -44.285 1.00 96.75 80 ALA A CA 1
ATOM 628 C C . ALA A 1 80 ? 21.876 -3.817 -45.006 1.00 96.75 80 ALA A C 1
ATOM 630 O O . ALA A 1 80 ? 22.489 -3.639 -46.064 1.00 96.75 80 ALA A O 1
ATOM 631 N N . THR A 1 81 ? 21.128 -2.845 -44.475 1.00 97.62 81 THR A N 1
ATOM 632 C CA . THR A 1 81 ? 21.022 -1.527 -45.116 1.00 97.62 81 THR A CA 1
ATOM 633 C C . THR A 1 81 ? 22.368 -0.794 -45.095 1.00 97.62 81 THR A C 1
ATOM 635 O O . THR A 1 81 ? 23.137 -0.929 -44.137 1.00 97.62 81 THR A O 1
ATOM 638 N N . PRO A 1 82 ? 22.664 0.064 -46.092 1.00 97.75 82 PRO A N 1
ATOM 639 C CA . PRO A 1 82 ? 23.898 0.851 -46.098 1.00 97.75 82 PRO A CA 1
ATOM 640 C C . PRO A 1 82 ? 24.100 1.701 -44.837 1.00 97.75 82 PRO A C 1
ATOM 642 O O . PRO A 1 82 ? 25.236 1.997 -44.474 1.00 97.75 82 PRO A O 1
ATOM 645 N N . GLN A 1 83 ? 23.012 2.098 -44.168 1.00 96.50 83 GLN A N 1
ATOM 646 C CA . GLN A 1 83 ? 23.084 2.859 -42.927 1.00 96.50 83 GLN A CA 1
ATOM 647 C C . GLN A 1 83 ? 23.538 1.990 -41.752 1.00 96.50 83 GLN A C 1
ATOM 649 O O . GLN A 1 83 ? 24.484 2.381 -41.069 1.00 96.50 83 GLN A O 1
ATOM 654 N N . LEU A 1 84 ? 22.922 0.824 -41.519 1.00 96.19 84 LEU A N 1
ATOM 655 C CA . LEU A 1 84 ? 23.303 -0.016 -40.377 1.00 96.19 84 LEU A CA 1
ATOM 656 C C . LEU A 1 84 ? 24.621 -0.759 -40.589 1.00 96.19 84 LEU A C 1
ATOM 658 O O . LEU A 1 84 ? 25.356 -0.971 -39.626 1.00 96.19 84 LEU A O 1
ATOM 662 N N . MET A 1 85 ? 25.008 -1.038 -41.835 1.00 97.38 85 MET A N 1
ATOM 663 C CA . MET A 1 85 ? 26.316 -1.623 -42.147 1.00 97.38 85 MET A CA 1
ATOM 664 C C . MET A 1 85 ? 27.510 -0.752 -41.715 1.00 97.38 85 MET A C 1
ATOM 666 O O . MET A 1 85 ? 28.611 -1.282 -41.573 1.00 97.38 85 MET A O 1
ATOM 670 N N . LYS A 1 86 ? 27.318 0.551 -41.449 1.00 97.06 86 LYS A N 1
ATOM 671 C CA . LYS A 1 86 ? 28.347 1.427 -40.846 1.00 97.06 86 LYS A CA 1
ATOM 672 C C . LYS A 1 86 ? 28.725 1.006 -39.424 1.00 97.06 86 LYS A C 1
ATOM 674 O O . LYS A 1 86 ? 29.827 1.301 -38.977 1.00 97.06 86 LYS A O 1
ATOM 679 N N . TYR A 1 87 ? 27.807 0.337 -38.734 1.00 96.94 87 TYR A N 1
ATOM 680 C CA . TYR A 1 87 ? 27.936 -0.092 -37.345 1.00 96.94 87 TYR A CA 1
ATOM 681 C C . TYR A 1 87 ? 28.283 -1.582 -37.208 1.00 96.94 87 TYR A C 1
ATOM 683 O O . TYR A 1 87 ? 28.385 -2.087 -36.090 1.00 96.94 87 TYR A O 1
ATOM 691 N N . TYR A 1 88 ? 28.454 -2.290 -38.332 1.00 97.19 88 TYR A N 1
ATOM 692 C CA . TYR A 1 88 ? 28.814 -3.704 -38.350 1.00 97.19 88 TYR A CA 1
ATOM 693 C C . TYR A 1 88 ? 30.319 -3.902 -38.141 1.00 97.19 88 TYR A C 1
ATOM 695 O O . TYR A 1 88 ? 31.151 -3.402 -38.904 1.00 97.19 88 TYR A O 1
ATOM 703 N N . VAL A 1 89 ? 30.674 -4.702 -37.143 1.00 95.81 89 VAL A N 1
ATOM 704 C CA . VAL A 1 89 ? 32.042 -5.121 -36.844 1.00 95.81 89 VAL A CA 1
ATOM 705 C C . VAL A 1 89 ? 32.239 -6.523 -37.410 1.00 95.81 89 VAL A C 1
ATOM 707 O O . VAL A 1 89 ? 31.680 -7.487 -36.902 1.00 95.81 89 VAL A O 1
ATOM 710 N N . ARG A 1 90 ? 33.060 -6.652 -38.459 1.00 92.56 90 ARG A N 1
ATOM 711 C CA . ARG A 1 90 ? 33.250 -7.905 -39.226 1.00 92.56 90 ARG A CA 1
ATOM 712 C C . ARG A 1 90 ? 34.010 -9.020 -38.491 1.00 92.56 90 ARG A C 1
ATOM 714 O O . ARG A 1 90 ? 34.121 -10.116 -39.025 1.00 92.56 90 ARG A O 1
ATOM 721 N N . GLY A 1 91 ? 34.525 -8.740 -37.298 1.00 90.81 91 GLY A N 1
ATOM 722 C CA . GLY A 1 91 ? 35.419 -9.622 -36.557 1.00 90.81 91 GLY A CA 1
ATOM 723 C C . GLY A 1 91 ? 36.840 -9.677 -37.125 1.00 90.81 91 GLY A C 1
ATOM 724 O O . GLY A 1 91 ? 37.079 -9.433 -38.306 1.00 90.81 91 GLY A O 1
ATOM 725 N N . GLY A 1 92 ? 37.819 -9.940 -36.261 1.00 92.00 92 GLY A N 1
ATOM 726 C CA . GLY A 1 92 ? 39.234 -9.993 -36.626 1.00 92.00 92 GLY A CA 1
ATOM 727 C C . GLY A 1 92 ? 40.099 -10.600 -35.521 1.00 92.00 92 GLY A C 1
ATOM 728 O O . GLY A 1 92 ? 39.562 -11.064 -34.514 1.00 92.00 92 GLY A O 1
ATOM 729 N N . PRO A 1 93 ? 41.437 -10.591 -35.664 1.00 93.62 93 PRO A N 1
ATOM 730 C CA . PRO A 1 93 ? 42.338 -11.217 -34.693 1.00 93.62 93 PRO A CA 1
ATOM 731 C C . PRO A 1 93 ? 42.151 -10.707 -33.257 1.00 93.62 93 PRO A C 1
ATOM 733 O O . PRO A 1 93 ? 42.186 -11.498 -32.321 1.00 93.62 93 PRO A O 1
ATOM 736 N N . LEU A 1 94 ? 41.883 -9.405 -33.090 1.00 89.31 94 LEU A N 1
ATOM 737 C CA . LEU A 1 94 ? 41.670 -8.770 -31.781 1.00 89.31 94 LEU A CA 1
ATOM 738 C C . LEU A 1 94 ? 40.315 -9.100 -31.144 1.00 89.31 94 LEU A C 1
ATOM 740 O O . LEU A 1 94 ? 40.171 -8.975 -29.934 1.00 89.31 94 LEU A O 1
ATOM 744 N N . SER A 1 95 ? 39.330 -9.516 -31.942 1.00 87.44 95 SER A N 1
ATOM 745 C CA . SER A 1 95 ? 38.031 -9.976 -31.447 1.00 87.44 95 SER A CA 1
ATOM 746 C C . SER A 1 95 ? 37.907 -11.501 -31.475 1.00 87.44 95 SER A C 1
ATOM 748 O O . SER A 1 95 ? 36.809 -12.019 -31.313 1.00 87.44 95 SER A O 1
ATOM 750 N N . HIS A 1 96 ? 39.003 -12.234 -31.715 1.00 92.62 96 HIS A N 1
ATOM 751 C CA . HIS A 1 96 ? 39.004 -13.692 -31.896 1.00 92.62 96 HIS A CA 1
ATOM 752 C C . HIS A 1 96 ? 37.995 -14.182 -32.951 1.00 92.62 96 HIS A C 1
ATOM 754 O O . HIS A 1 96 ? 37.392 -15.241 -32.809 1.00 92.62 96 HIS A O 1
ATOM 760 N N . GLY A 1 97 ? 37.798 -13.395 -34.011 1.00 93.00 97 GLY A N 1
ATOM 761 C CA . GLY A 1 97 ? 36.827 -13.688 -35.066 1.00 93.00 97 GLY A CA 1
ATOM 762 C C . GLY A 1 97 ? 35.376 -13.344 -34.717 1.00 93.00 97 GLY A C 1
ATOM 763 O O . GLY A 1 97 ? 34.518 -13.494 -35.577 1.00 93.00 97 GLY A O 1
ATOM 764 N N . MET A 1 98 ? 35.090 -12.835 -33.513 1.00 94.44 98 MET A N 1
ATOM 765 C CA . MET A 1 98 ? 33.742 -12.409 -33.136 1.00 94.44 98 MET A CA 1
ATOM 766 C C . MET A 1 98 ? 33.330 -11.171 -33.929 1.00 94.44 98 MET A C 1
ATOM 768 O O . MET A 1 98 ? 34.036 -10.156 -33.911 1.00 94.44 98 MET A O 1
ATOM 772 N N . HIS A 1 99 ? 32.182 -11.258 -34.591 1.00 96.00 99 HIS A N 1
ATOM 773 C CA . HIS A 1 99 ? 31.512 -10.166 -35.290 1.00 96.00 99 HIS A CA 1
ATOM 774 C C . HIS A 1 99 ? 30.281 -9.686 -34.511 1.00 96.00 99 HIS A C 1
ATOM 776 O O . HIS A 1 99 ? 29.912 -10.268 -33.490 1.00 96.00 99 HIS A O 1
ATOM 782 N N . GLY A 1 100 ? 29.654 -8.606 -34.964 1.00 97.00 100 GLY A N 1
ATOM 783 C CA . GLY A 1 100 ? 28.442 -8.077 -34.342 1.00 97.00 100 GLY A CA 1
ATOM 784 C C . GLY A 1 100 ? 28.134 -6.648 -34.764 1.00 97.00 100 GLY A C 1
ATOM 785 O O . GLY A 1 100 ? 28.771 -6.107 -35.667 1.00 97.00 100 GLY A O 1
ATOM 786 N N . TYR A 1 101 ? 27.187 -6.016 -34.080 1.00 97.12 101 TYR A N 1
ATOM 787 C CA . TYR A 1 101 ? 26.806 -4.620 -34.310 1.00 97.12 101 TYR A CA 1
ATOM 788 C C . TYR A 1 101 ? 27.030 -3.751 -33.070 1.00 97.12 101 TYR A C 1
ATOM 790 O O . TYR A 1 101 ? 26.873 -4.215 -31.942 1.00 97.12 101 TYR A O 1
ATOM 798 N N . VAL A 1 102 ? 27.347 -2.472 -33.289 1.00 96.12 102 VAL A N 1
ATOM 799 C CA . VAL A 1 102 ? 27.372 -1.427 -32.250 1.00 96.12 102 VAL A CA 1
ATOM 800 C C . VAL A 1 102 ? 26.326 -0.366 -32.587 1.00 96.12 102 VAL A C 1
ATOM 802 O O . VAL A 1 102 ? 26.595 0.556 -33.352 1.00 96.12 102 VAL A O 1
ATOM 805 N N . VAL A 1 103 ? 25.116 -0.504 -32.052 1.00 95.12 103 VAL A N 1
ATOM 806 C CA . VAL A 1 103 ? 23.968 0.340 -32.422 1.00 95.12 103 VAL A CA 1
ATOM 807 C C . VAL A 1 103 ? 23.689 1.410 -31.373 1.00 95.12 103 VAL A C 1
ATOM 809 O O . VAL A 1 103 ? 23.812 1.172 -30.174 1.00 95.12 103 VAL A O 1
ATOM 812 N N . SER A 1 104 ? 23.291 2.600 -31.821 1.00 94.69 104 SER A N 1
ATOM 813 C CA . SER A 1 104 ? 22.723 3.603 -30.918 1.00 94.69 104 SER A CA 1
ATOM 814 C C . SER A 1 104 ? 21.305 3.190 -30.529 1.00 94.69 104 SER A C 1
ATOM 816 O O . SER A 1 104 ? 20.543 2.730 -31.381 1.00 94.69 104 SER A O 1
ATOM 818 N N . THR A 1 105 ? 20.961 3.330 -29.250 1.00 94.06 105 THR A N 1
ATOM 819 C CA . THR A 1 105 ? 19.646 2.957 -28.712 1.00 94.06 105 THR A CA 1
ATOM 820 C C . THR A 1 105 ? 19.140 4.009 -27.729 1.00 94.06 105 THR A C 1
ATOM 822 O O . THR A 1 105 ? 19.899 4.848 -27.235 1.00 94.06 105 THR A O 1
ATOM 825 N N . ALA A 1 106 ? 17.848 3.921 -27.415 1.00 94.62 106 ALA A N 1
ATOM 826 C CA . ALA A 1 106 ? 17.214 4.649 -26.321 1.00 94.62 106 ALA A CA 1
ATOM 827 C C . ALA A 1 106 ? 16.893 3.732 -25.123 1.00 94.62 106 ALA A C 1
ATOM 829 O O . ALA A 1 106 ? 16.053 4.070 -24.298 1.00 94.62 106 ALA A O 1
ATOM 830 N N . ASN A 1 107 ? 17.550 2.568 -25.010 1.00 94.06 107 ASN A N 1
ATOM 831 C CA . ASN A 1 107 ? 17.258 1.592 -23.948 1.00 94.06 107 ASN A CA 1
ATOM 832 C C . ASN A 1 107 ? 17.545 2.126 -22.533 1.00 94.06 107 ASN A C 1
ATOM 834 O O . ASN A 1 107 ? 17.094 1.541 -21.550 1.00 94.06 107 ASN A O 1
ATOM 838 N N . TRP A 1 108 ? 18.306 3.219 -22.438 1.00 91.69 108 TRP A N 1
ATOM 839 C CA . TRP A 1 108 ? 18.601 3.924 -21.197 1.00 91.69 108 TRP A CA 1
ATOM 840 C C . TRP A 1 108 ? 17.378 4.620 -20.592 1.00 91.69 108 TRP A C 1
ATOM 842 O O . TRP A 1 108 ? 17.435 4.969 -19.416 1.00 91.69 108 TRP A O 1
ATOM 852 N N . ASP A 1 109 ? 16.302 4.857 -21.354 1.00 92.69 109 ASP A N 1
ATOM 853 C CA . ASP A 1 109 ? 15.111 5.546 -20.855 1.00 92.69 109 ASP A CA 1
ATOM 854 C C . ASP A 1 109 ? 14.173 4.568 -20.118 1.00 92.69 109 ASP A C 1
ATOM 856 O O . ASP A 1 109 ? 13.506 3.743 -20.750 1.00 92.69 109 ASP A O 1
ATOM 860 N N . PRO A 1 110 ? 14.058 4.649 -18.775 1.00 93.25 110 PRO A N 1
ATOM 861 C CA . PRO A 1 110 ? 13.248 3.726 -17.991 1.00 93.25 110 PRO A CA 1
ATOM 862 C C . PRO A 1 110 ? 11.770 4.151 -17.947 1.00 93.25 110 PRO A C 1
ATOM 864 O O . PRO A 1 110 ? 11.058 3.785 -17.008 1.00 93.25 110 PRO A O 1
ATOM 867 N N . TYR A 1 111 ? 11.295 4.971 -18.891 1.00 92.38 111 TYR A N 1
ATOM 868 C CA . TYR A 1 111 ? 9.971 5.597 -18.831 1.00 92.38 111 TYR A CA 1
ATOM 869 C C . TYR A 1 111 ? 8.816 4.621 -18.537 1.00 92.38 111 TYR A C 1
ATOM 871 O O . TYR A 1 111 ? 8.006 4.935 -17.660 1.00 92.38 111 TYR A O 1
ATOM 879 N N . PRO A 1 112 ? 8.738 3.419 -19.155 1.00 93.06 112 PRO A N 1
ATOM 880 C CA . PRO A 1 112 ? 7.688 2.452 -18.828 1.00 93.06 112 PRO A CA 1
ATOM 881 C C . PRO A 1 112 ? 7.692 2.042 -17.350 1.00 93.06 112 PRO A C 1
ATOM 883 O O . PRO A 1 112 ? 6.648 2.054 -16.704 1.00 93.06 112 PRO A O 1
ATOM 886 N N . LEU A 1 113 ? 8.869 1.762 -16.777 1.00 95.19 113 LEU A N 1
ATOM 887 C CA . LEU A 1 113 ? 9.016 1.465 -15.350 1.00 95.19 113 LEU A CA 1
ATOM 888 C C . LEU A 1 113 ? 8.565 2.648 -14.488 1.00 95.19 113 LEU A C 1
ATOM 890 O O . LEU A 1 113 ? 7.866 2.477 -13.491 1.00 95.19 113 LEU A O 1
ATOM 894 N N . VAL A 1 114 ? 8.970 3.855 -14.860 1.00 94.25 114 VAL A N 1
ATOM 895 C CA . VAL A 1 114 ? 8.706 5.054 -14.067 1.00 94.25 114 VAL A CA 1
ATOM 896 C C . VAL A 1 114 ? 7.223 5.454 -14.096 1.00 94.25 114 VAL A C 1
ATOM 898 O O . VAL A 1 114 ? 6.713 5.946 -13.088 1.00 94.25 114 VAL A O 1
ATOM 901 N N . ASN A 1 115 ? 6.501 5.172 -15.183 1.00 94.25 115 ASN A N 1
ATOM 902 C CA . ASN A 1 115 ? 5.042 5.299 -15.222 1.00 94.25 115 ASN A CA 1
ATOM 903 C C . ASN A 1 115 ? 4.366 4.360 -14.218 1.00 94.25 115 ASN A C 1
ATOM 905 O O . ASN A 1 115 ? 3.455 4.779 -13.503 1.00 94.25 115 ASN A O 1
ATOM 909 N N . GLU A 1 116 ? 4.845 3.119 -14.102 1.00 96.69 116 GLU A N 1
ATOM 910 C CA . GLU A 1 116 ? 4.302 2.173 -13.123 1.00 96.69 116 GLU A CA 1
ATOM 911 C C . GLU A 1 116 ? 4.596 2.586 -11.672 1.00 96.69 116 GLU A C 1
ATOM 913 O O . GLU A 1 116 ? 3.796 2.311 -10.777 1.00 96.69 116 GLU A O 1
ATOM 918 N N . VAL A 1 117 ? 5.695 3.308 -11.417 1.00 96.88 117 VAL A N 1
ATOM 919 C CA . VAL A 1 117 ? 5.976 3.892 -10.091 1.00 96.88 117 VAL A CA 1
ATOM 920 C C . VAL A 1 117 ? 4.898 4.910 -9.707 1.00 96.88 117 VAL A C 1
ATOM 922 O O . VAL A 1 117 ? 4.376 4.865 -8.589 1.00 96.88 117 VAL A O 1
ATOM 925 N N . GLU A 1 118 ? 4.529 5.816 -10.615 1.00 95.44 118 GLU A N 1
ATOM 926 C CA . GLU A 1 118 ? 3.456 6.788 -10.366 1.00 95.44 118 GLU A CA 1
ATOM 927 C C . GLU A 1 118 ? 2.083 6.116 -10.270 1.00 95.44 118 GLU A C 1
ATOM 929 O O . GLU A 1 118 ? 1.306 6.444 -9.370 1.00 95.44 118 GLU A O 1
ATOM 934 N N . ALA A 1 119 ? 1.799 5.140 -11.138 1.00 96.56 119 ALA A N 1
ATOM 935 C CA . ALA A 1 119 ? 0.552 4.381 -11.104 1.00 96.56 119 ALA A CA 1
ATOM 936 C C . ALA A 1 119 ? 0.371 3.653 -9.763 1.00 96.56 119 ALA A C 1
ATOM 938 O O . ALA A 1 119 ? -0.694 3.747 -9.144 1.00 96.56 119 ALA A O 1
ATOM 939 N N . PHE A 1 120 ? 1.421 2.991 -9.268 1.00 97.69 120 PHE A N 1
ATOM 940 C CA . PHE A 1 120 ? 1.414 2.353 -7.954 1.00 97.69 120 PHE A CA 1
ATOM 941 C C . PHE A 1 120 ? 1.249 3.367 -6.819 1.00 97.69 120 PHE A C 1
ATOM 943 O O . PHE A 1 120 ? 0.413 3.158 -5.941 1.00 97.69 120 PHE A O 1
ATOM 950 N N . THR A 1 121 ? 1.977 4.485 -6.858 1.00 97.75 121 THR A N 1
ATOM 951 C CA . THR A 1 121 ? 1.884 5.544 -5.835 1.00 97.75 121 THR A CA 1
ATOM 952 C C . THR A 1 121 ? 0.462 6.102 -5.736 1.00 97.75 121 THR A C 1
ATOM 954 O O . THR A 1 121 ? -0.095 6.210 -4.645 1.00 97.75 121 THR A O 1
ATOM 957 N N . ASN A 1 122 ? -0.179 6.377 -6.875 1.00 97.50 122 ASN A N 1
ATOM 958 C CA . ASN A 1 122 ? -1.563 6.844 -6.920 1.00 97.50 122 ASN A CA 1
ATOM 959 C C . ASN A 1 122 ? -2.553 5.770 -6.432 1.00 97.50 122 ASN A C 1
ATOM 961 O O . ASN A 1 122 ? -3.489 6.066 -5.684 1.00 97.50 122 ASN A O 1
ATOM 965 N N . ALA A 1 123 ? -2.357 4.505 -6.814 1.00 97.69 123 ALA A N 1
ATOM 966 C CA . ALA A 1 123 ? -3.192 3.408 -6.330 1.00 97.69 123 ALA A CA 1
ATOM 967 C C . ALA A 1 123 ? -3.088 3.238 -4.802 1.00 97.69 123 ALA A C 1
ATOM 969 O O . ALA A 1 123 ? -4.106 3.007 -4.144 1.00 97.69 123 ALA A O 1
ATOM 970 N N . LEU A 1 124 ? -1.889 3.419 -4.238 1.00 97.50 124 LEU A N 1
ATOM 971 C CA . LEU A 1 124 ? -1.644 3.386 -2.797 1.00 97.50 124 LEU A CA 1
ATOM 972 C C . LEU A 1 124 ? -2.365 4.538 -2.083 1.00 97.50 124 LEU A C 1
ATOM 974 O O . LEU A 1 124 ? -3.124 4.295 -1.150 1.00 97.50 124 LEU A O 1
ATOM 978 N N . ALA A 1 125 ? -2.275 5.763 -2.602 1.00 97.81 125 ALA A N 1
ATOM 979 C CA . ALA A 1 125 ? -3.009 6.909 -2.061 1.00 97.81 125 ALA A CA 1
ATOM 980 C C . ALA A 1 125 ? -4.537 6.728 -2.105 1.00 97.81 125 ALA A C 1
ATOM 982 O O . ALA A 1 125 ? -5.253 7.089 -1.170 1.00 97.81 125 ALA A O 1
ATOM 983 N N . ASN A 1 126 ? -5.063 6.114 -3.170 1.00 96.69 126 ASN A N 1
ATOM 984 C CA . ASN A 1 126 ? -6.485 5.774 -3.267 1.00 96.69 126 ASN A CA 1
ATOM 985 C C . ASN A 1 126 ? -6.923 4.742 -2.213 1.00 96.69 126 ASN A C 1
ATOM 987 O O . ASN A 1 126 ? -8.073 4.769 -1.764 1.00 96.69 126 ASN A O 1
ATOM 991 N N . MET A 1 127 ? -6.038 3.817 -1.833 1.00 97.62 127 MET A N 1
ATOM 992 C CA . MET A 1 127 ? -6.257 2.905 -0.710 1.00 97.62 127 MET A CA 1
ATOM 993 C C . MET A 1 127 ? -6.188 3.653 0.624 1.00 97.62 127 MET A C 1
ATOM 995 O O . MET A 1 127 ? -7.067 3.466 1.466 1.00 97.62 127 MET A O 1
ATOM 999 N N . ASP A 1 128 ? -5.217 4.544 0.791 1.00 98.00 128 ASP A N 1
ATOM 1000 C CA . ASP A 1 128 ? -5.003 5.306 2.023 1.00 98.00 128 ASP A CA 1
ATOM 1001 C C . ASP A 1 128 ? -6.143 6.272 2.341 1.00 98.00 128 ASP A C 1
ATOM 1003 O O . ASP A 1 128 ? -6.482 6.448 3.510 1.00 98.00 128 ASP A O 1
ATOM 1007 N N . ALA A 1 129 ? -6.849 6.780 1.328 1.00 96.75 129 ALA A N 1
ATOM 1008 C CA . ALA A 1 129 ? -8.108 7.495 1.532 1.00 96.75 129 ALA A CA 1
ATOM 1009 C C . ALA A 1 129 ? -9.121 6.650 2.330 1.00 96.75 129 ALA A C 1
ATOM 1011 O O . ALA A 1 129 ? -9.809 7.156 3.220 1.00 96.75 129 ALA A O 1
ATOM 1012 N N . ALA A 1 130 ? -9.213 5.347 2.040 1.00 96.56 130 ALA A N 1
ATOM 1013 C CA . ALA A 1 130 ? -10.084 4.439 2.779 1.00 96.56 130 ALA A CA 1
ATOM 1014 C C . ALA A 1 130 ? -9.543 4.145 4.184 1.00 96.56 130 ALA A C 1
ATOM 1016 O O . ALA A 1 130 ? -10.344 4.046 5.109 1.00 96.56 130 ALA A O 1
ATOM 1017 N N . VAL A 1 131 ? -8.222 4.046 4.363 1.00 96.44 131 VAL A N 1
ATOM 1018 C CA . VAL A 1 131 ? -7.589 3.844 5.679 1.00 96.44 131 VAL A CA 1
ATOM 1019 C C . VAL A 1 131 ? -7.827 5.052 6.589 1.00 96.44 131 VAL A C 1
ATOM 1021 O O . VAL A 1 131 ? -8.351 4.893 7.688 1.00 96.44 131 VAL A O 1
ATOM 1024 N N . ALA A 1 132 ? -7.564 6.270 6.114 1.00 94.81 132 ALA A N 1
ATOM 1025 C CA . ALA A 1 132 ? -7.804 7.499 6.871 1.00 94.81 132 ALA A CA 1
ATOM 1026 C C . ALA A 1 132 ? -9.282 7.637 7.272 1.00 94.81 132 ALA A C 1
ATOM 1028 O O . ALA A 1 132 ? -9.609 7.871 8.435 1.00 94.81 132 ALA A O 1
ATOM 1029 N N . GLN A 1 133 ? -10.202 7.396 6.330 1.00 93.25 133 GLN A N 1
ATOM 1030 C CA . GLN A 1 133 ? -11.634 7.406 6.629 1.00 93.25 133 GLN A CA 1
ATOM 1031 C C . GLN A 1 133 ? -12.066 6.245 7.527 1.00 93.25 133 GLN A C 1
ATOM 1033 O O . GLN A 1 133 ? -13.106 6.338 8.167 1.00 93.25 133 GLN A O 1
ATOM 1038 N N . ARG A 1 134 ? -11.339 5.129 7.575 1.00 91.88 134 ARG A N 1
ATOM 1039 C CA . ARG A 1 134 ? -11.631 4.032 8.500 1.00 91.88 134 ARG A CA 1
ATOM 1040 C C . ARG A 1 134 ? -11.280 4.427 9.923 1.00 91.88 134 ARG A C 1
ATOM 1042 O O . ARG A 1 134 ? -12.134 4.272 10.788 1.00 91.88 134 ARG A O 1
ATOM 1049 N N . ILE A 1 135 ? -10.101 5.008 10.137 1.00 91.38 135 ILE A N 1
ATOM 1050 C CA . ILE A 1 135 ? -9.688 5.537 11.441 1.00 91.38 135 ILE A CA 1
ATOM 1051 C C . ILE A 1 135 ? -10.782 6.469 11.984 1.00 91.38 135 ILE A C 1
ATOM 1053 O O . ILE A 1 135 ? -11.321 6.209 13.057 1.00 91.38 135 ILE A O 1
ATOM 1057 N N . GLU A 1 136 ? -11.225 7.444 11.183 1.00 89.12 136 GLU A N 1
ATOM 1058 C CA . GLU A 1 136 ? -12.319 8.381 11.505 1.00 89.12 136 GLU A CA 1
ATOM 1059 C C . GLU A 1 136 ? -13.649 7.721 11.920 1.00 89.12 136 GLU A C 1
ATOM 1061 O O . GLU A 1 136 ? -14.407 8.267 12.719 1.00 89.12 136 GLU A O 1
ATOM 1066 N N . ARG A 1 137 ? -13.992 6.552 11.365 1.00 89.06 137 ARG A N 1
ATOM 1067 C CA . ARG A 1 137 ? -15.276 5.872 11.646 1.00 89.06 137 ARG A CA 1
ATOM 1068 C C . ARG A 1 137 ? -15.265 5.079 12.950 1.00 89.06 137 ARG A C 1
ATOM 1070 O O . ARG A 1 137 ? -16.323 4.638 13.388 1.00 89.06 137 ARG A O 1
ATOM 1077 N N . PHE A 1 138 ? -14.088 4.904 13.537 1.00 87.88 138 PHE A N 1
ATOM 1078 C CA . PHE A 1 138 ? -13.859 4.151 14.761 1.00 87.88 138 PHE A CA 1
ATOM 1079 C C . PHE A 1 138 ? -13.401 5.060 15.920 1.00 87.88 138 PHE A C 1
ATOM 1081 O O . PHE A 1 138 ? -12.942 4.556 16.939 1.00 87.88 138 PHE A O 1
ATOM 1088 N N . THR A 1 139 ? -13.502 6.389 15.810 1.00 78.69 139 THR A N 1
ATOM 1089 C CA . THR A 1 139 ? -13.081 7.318 16.878 1.00 78.69 139 THR A CA 1
ATOM 1090 C C . THR A 1 139 ? -14.251 8.069 17.500 1.00 78.69 139 THR A C 1
ATOM 1092 O O . THR A 1 139 ? -15.136 8.555 16.802 1.00 78.69 139 THR A O 1
ATOM 1095 N N . ASP A 1 140 ? -14.266 8.250 18.819 1.00 68.06 140 ASP A N 1
ATOM 1096 C CA . ASP A 1 140 ? -15.410 8.838 19.545 1.00 68.06 140 ASP A CA 1
ATOM 1097 C C . ASP A 1 140 ? -15.795 10.281 19.132 1.00 68.06 140 ASP A C 1
ATOM 1099 O O . ASP A 1 140 ? -16.792 10.816 19.617 1.00 68.06 140 ASP A O 1
ATOM 1103 N N . ARG A 1 141 ? -15.032 10.914 18.227 1.00 63.16 141 ARG A N 1
ATOM 1104 C CA . ARG A 1 141 ? -15.306 12.235 17.635 1.00 63.16 141 ARG A CA 1
ATOM 1105 C C . ARG A 1 141 ? -16.143 12.185 16.352 1.00 63.16 141 ARG A C 1
ATOM 1107 O O . ARG A 1 141 ? -16.783 13.178 16.017 1.00 63.16 141 ARG A O 1
ATOM 1114 N N . GLY A 1 142 ? -16.139 11.059 15.641 1.00 59.94 142 GLY A N 1
ATOM 1115 C CA . GLY A 1 142 ? -17.001 10.819 14.487 1.00 59.94 142 GLY A CA 1
ATOM 1116 C C . GLY A 1 142 ? -18.376 10.271 14.893 1.00 59.94 142 GLY A C 1
ATOM 1117 O O . GLY A 1 142 ? -18.681 10.136 16.081 1.00 59.94 142 GLY A O 1
ATOM 1118 N N . PRO A 1 143 ? -19.219 9.863 13.927 1.00 66.06 143 PRO A N 1
ATOM 1119 C CA . PRO A 1 143 ? -20.446 9.104 14.187 1.00 66.06 143 PRO A CA 1
ATOM 1120 C C . PRO A 1 143 ? -20.126 7.658 14.620 1.00 66.06 143 PRO A C 1
ATOM 1122 O O . PRO A 1 143 ? -20.707 6.702 14.115 1.00 66.06 143 PRO A O 1
ATOM 1125 N N . THR A 1 144 ? -19.172 7.468 15.529 1.00 71.94 144 THR A N 1
ATOM 1126 C CA . THR A 1 144 ? -18.627 6.154 15.880 1.00 71.94 144 THR A CA 1
ATOM 1127 C C . THR A 1 144 ? -19.697 5.256 16.437 1.00 71.94 144 THR A C 1
ATOM 1129 O O . THR A 1 144 ? -19.919 4.204 15.863 1.00 71.94 144 THR A O 1
ATOM 1132 N N . ALA A 1 145 ? -20.491 5.726 17.401 1.00 77.38 145 ALA A N 1
ATOM 1133 C CA . ALA A 1 145 ? -21.608 4.943 17.926 1.00 77.38 145 ALA A CA 1
ATOM 1134 C C . ALA A 1 145 ? -22.622 4.505 16.848 1.00 77.38 145 ALA A C 1
ATOM 1136 O O . ALA A 1 145 ? -23.263 3.475 17.020 1.00 77.38 145 ALA A O 1
ATOM 1137 N N . PHE A 1 146 ? -22.757 5.234 15.731 1.00 85.31 146 PHE A N 1
ATOM 1138 C CA . PHE A 1 146 ? -23.612 4.805 14.620 1.00 85.31 146 PHE A CA 1
ATOM 1139 C C . PHE A 1 146 ? -23.013 3.609 13.864 1.00 85.31 146 PHE A C 1
ATOM 1141 O O . PHE A 1 146 ? -23.734 2.670 13.542 1.00 85.31 146 PHE A O 1
ATOM 1148 N N . PHE A 1 147 ? -21.704 3.615 13.595 1.00 89.31 147 PHE A N 1
ATOM 1149 C CA . PHE A 1 147 ? -21.045 2.554 12.824 1.00 89.31 147 PHE A CA 1
ATOM 1150 C C . PHE A 1 147 ? -20.577 1.371 13.677 1.00 89.31 147 PHE A C 1
ATOM 1152 O O . PHE A 1 147 ? -20.637 0.226 13.241 1.00 89.31 147 PHE A O 1
ATOM 1159 N N . THR A 1 148 ? -20.132 1.618 14.904 1.00 89.25 148 THR A N 1
ATOM 1160 C CA . THR A 1 148 ? -19.735 0.579 15.857 1.00 89.25 148 THR A CA 1
ATOM 1161 C C . THR A 1 148 ? -20.931 0.065 16.661 1.00 89.25 148 THR A C 1
ATOM 1163 O O . THR A 1 148 ? -20.835 -0.983 17.293 1.00 89.25 148 THR A O 1
ATOM 1166 N N . GLY A 1 149 ? -22.062 0.770 16.689 1.00 89.38 149 GLY A N 1
ATOM 1167 C CA . GLY A 1 149 ? -23.235 0.397 17.488 1.00 89.38 149 GLY A CA 1
ATOM 1168 C C . GLY A 1 149 ? -23.046 0.523 19.007 1.00 89.38 149 GLY A C 1
ATOM 1169 O O . GLY A 1 149 ? -23.992 0.281 19.746 1.00 89.38 149 GLY A O 1
ATOM 1170 N N . ILE A 1 150 ? -21.845 0.878 19.480 1.00 90.56 150 ILE A N 1
ATOM 1171 C CA . ILE A 1 150 ? -21.509 1.117 20.892 1.00 90.56 150 ILE A CA 1
ATOM 1172 C C . ILE A 1 150 ? -20.412 2.174 21.008 1.00 90.56 150 ILE A C 1
ATOM 1174 O O . ILE A 1 150 ? -19.575 2.323 20.119 1.00 90.56 150 ILE A O 1
ATOM 1178 N N . LYS A 1 151 ? -20.337 2.841 22.149 1.00 90.62 151 LYS A N 1
ATOM 1179 C CA . LYS A 1 151 ? -19.142 3.563 22.588 1.00 90.62 151 LYS A CA 1
ATOM 1180 C C . LYS A 1 151 ? -18.299 2.655 23.483 1.00 90.62 151 LYS A C 1
ATOM 1182 O O . LYS A 1 151 ? -18.856 1.794 24.165 1.00 90.62 151 LYS A O 1
ATOM 1187 N N . PRO A 1 152 ? -16.974 2.856 23.570 1.00 91.31 152 PRO A N 1
ATOM 1188 C CA . PRO A 1 152 ? -16.160 2.139 24.548 1.00 91.31 152 PRO A CA 1
ATOM 1189 C C . PRO A 1 152 ? -16.675 2.302 25.987 1.00 91.31 152 PRO A C 1
ATOM 1191 O O . PRO A 1 152 ? -16.646 1.347 26.756 1.00 91.31 152 PRO A O 1
ATOM 1194 N N . ALA A 1 153 ? -17.226 3.473 26.324 1.00 91.38 153 ALA A N 1
ATOM 1195 C CA . ALA A 1 153 ? -17.821 3.754 27.633 1.00 91.38 153 ALA A CA 1
ATOM 1196 C C . ALA A 1 153 ? -19.110 2.972 27.946 1.00 91.38 153 ALA A C 1
ATOM 1198 O O . ALA A 1 153 ? -19.501 2.907 29.107 1.00 91.38 153 ALA A O 1
ATOM 1199 N N . ASP A 1 154 ? -19.743 2.344 26.949 1.00 92.38 154 ASP A N 1
ATOM 1200 C CA . ASP A 1 154 ? -20.885 1.448 27.177 1.00 92.38 154 ASP A CA 1
ATOM 1201 C C . ASP A 1 154 ? -20.431 0.058 27.671 1.00 92.38 154 ASP A C 1
ATOM 1203 O O . ASP A 1 154 ? -21.250 -0.759 28.087 1.00 92.38 154 ASP A O 1
ATOM 1207 N N . VAL A 1 155 ? -19.127 -0.235 27.586 1.00 95.00 155 VAL A N 1
ATOM 1208 C CA . VAL A 1 155 ? -18.533 -1.552 27.867 1.00 95.00 155 VAL A CA 1
ATOM 1209 C C . VAL A 1 155 ? -17.485 -1.489 28.976 1.00 95.00 155 VAL A C 1
ATOM 1211 O O . VAL A 1 155 ? -17.395 -2.404 29.791 1.00 95.00 155 VAL A O 1
ATOM 1214 N N . LEU A 1 156 ? -16.662 -0.442 28.982 1.00 94.69 156 LEU A N 1
ATOM 1215 C CA . LEU A 1 156 ? -15.516 -0.294 29.873 1.00 94.69 156 LEU A CA 1
ATOM 1216 C C . LEU A 1 156 ? -15.860 0.579 31.083 1.00 94.69 156 LEU A C 1
ATOM 1218 O O . LEU A 1 156 ? -16.585 1.566 30.959 1.00 94.69 156 LEU A O 1
ATOM 1222 N N . THR A 1 157 ? -15.283 0.263 32.245 1.00 95.38 157 THR A N 1
ATOM 1223 C CA . THR A 1 157 ? -15.401 1.133 33.427 1.00 95.38 157 THR A CA 1
ATOM 1224 C C . THR A 1 157 ? -14.591 2.427 33.249 1.00 95.38 157 THR A C 1
ATOM 1226 O O . THR A 1 157 ? -13.647 2.458 32.449 1.00 95.38 157 THR A O 1
ATOM 1229 N N . PRO A 1 158 ? -14.884 3.498 34.011 1.00 93.62 158 PRO A N 1
ATOM 1230 C CA . PRO A 1 158 ? -14.078 4.721 33.994 1.00 93.62 158 PRO A CA 1
ATOM 1231 C C . PRO A 1 158 ? -12.585 4.472 34.252 1.00 93.62 158 PRO A C 1
ATOM 1233 O O . PRO A 1 158 ? -11.732 5.085 33.610 1.00 93.62 158 PRO A O 1
ATOM 1236 N N . GLU A 1 159 ? -12.254 3.536 35.141 1.00 93.75 159 GLU A N 1
ATOM 1237 C CA . GLU A 1 159 ? -10.873 3.151 35.447 1.00 93.75 159 GLU A CA 1
ATOM 1238 C C . GLU A 1 159 ? -10.202 2.491 34.241 1.00 93.75 159 GLU A C 1
ATOM 1240 O O . GLU A 1 159 ? -9.056 2.804 33.925 1.00 93.75 159 GLU A O 1
ATOM 1245 N N . GLN A 1 160 ? -10.919 1.611 33.538 1.00 93.81 160 GLN A N 1
ATOM 1246 C CA . GLN A 1 160 ? -10.421 0.936 32.340 1.00 93.81 160 GLN A CA 1
ATOM 1247 C C . GLN A 1 160 ? -10.225 1.903 31.169 1.00 93.81 160 GLN A C 1
ATOM 1249 O O . GLN A 1 160 ? -9.233 1.789 30.450 1.00 93.81 160 GLN A O 1
ATOM 1254 N N . LEU A 1 161 ? -11.139 2.863 30.994 1.00 90.88 161 LEU A N 1
ATOM 1255 C CA . LEU A 1 161 ? -11.000 3.935 30.006 1.00 90.88 161 LEU A CA 1
ATOM 1256 C C . LEU A 1 161 ? -9.772 4.796 30.304 1.00 90.88 161 LEU A C 1
ATOM 1258 O O . LEU A 1 161 ? -8.961 5.029 29.414 1.00 90.88 161 LEU A O 1
ATOM 1262 N N . ASN A 1 162 ? -9.597 5.214 31.560 1.00 90.12 162 ASN A N 1
ATOM 1263 C CA . ASN A 1 162 ? -8.449 6.017 31.981 1.00 90.12 162 ASN A CA 1
ATOM 1264 C C . ASN A 1 162 ? -7.119 5.258 31.818 1.00 90.12 16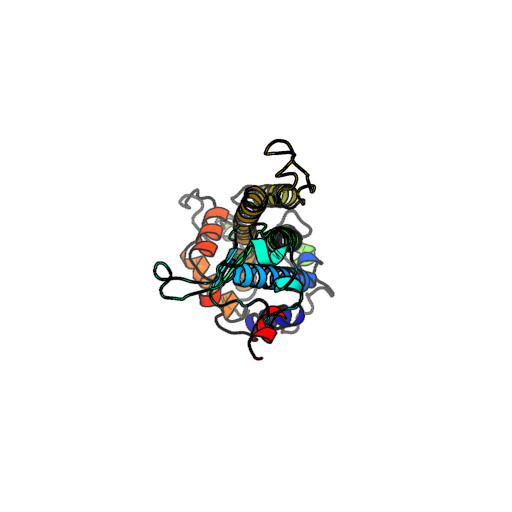2 ASN A C 1
ATOM 1266 O O . ASN A 1 162 ? -6.114 5.838 31.411 1.00 90.12 162 ASN A O 1
ATOM 1270 N N . ALA A 1 163 ? -7.117 3.951 32.096 1.00 91.69 163 ALA A N 1
ATOM 1271 C CA . ALA A 1 163 ? -5.961 3.079 31.906 1.00 91.69 163 ALA A CA 1
ATOM 1272 C C . ALA A 1 163 ? -5.629 2.820 30.427 1.00 91.69 163 ALA A C 1
ATOM 1274 O O . ALA A 1 163 ? -4.520 2.373 30.119 1.00 91.69 163 ALA A O 1
ATOM 1275 N N . SER A 1 164 ? -6.557 3.079 29.502 1.00 88.44 164 SER A N 1
ATOM 1276 C CA . SER A 1 164 ? -6.297 2.860 28.087 1.00 88.44 164 SER A CA 1
ATOM 1277 C C . SER A 1 164 ? -5.362 3.935 27.523 1.00 88.44 164 SER A C 1
ATOM 1279 O O . SER A 1 164 ? -5.579 5.130 27.744 1.00 88.44 164 SER A O 1
ATOM 1281 N N . PRO A 1 165 ? -4.306 3.555 26.780 1.00 79.31 165 PRO A N 1
ATOM 1282 C CA . PRO A 1 165 ? -3.537 4.515 26.003 1.00 79.31 165 PRO A CA 1
ATOM 1283 C C . PRO A 1 165 ? -4.303 4.963 24.753 1.00 79.31 165 PRO A C 1
ATOM 1285 O O . PRO A 1 165 ? -3.927 5.958 24.146 1.00 79.31 165 PRO A O 1
ATOM 1288 N N . ALA A 1 166 ? -5.378 4.269 24.355 1.00 73.69 166 ALA A N 1
ATOM 1289 C CA . ALA A 1 166 ? -6.221 4.726 23.260 1.00 73.69 166 ALA A CA 1
ATOM 1290 C C . ALA A 1 166 ? -6.697 6.158 23.555 1.00 73.69 166 ALA A C 1
ATOM 1292 O O . ALA A 1 166 ? -7.162 6.436 24.656 1.00 73.69 166 ALA A O 1
ATOM 1293 N N . LEU A 1 167 ? -6.560 7.060 22.576 1.00 63.62 167 LEU A N 1
ATOM 1294 C CA . LEU A 1 167 ? -6.857 8.501 22.684 1.00 63.62 167 LEU A CA 1
ATOM 1295 C C . LEU A 1 167 ? -5.811 9.369 23.413 1.00 63.62 167 LEU A C 1
ATOM 1297 O O . LEU A 1 167 ? -6.062 10.558 23.607 1.00 63.62 167 LEU A O 1
ATOM 1301 N N . SER A 1 168 ? -4.644 8.843 23.802 1.00 68.00 168 SER A N 1
ATOM 1302 C CA . SER A 1 168 ? -3.602 9.673 24.434 1.00 68.00 168 SER A CA 1
ATOM 1303 C C . SER A 1 168 ? -2.766 10.496 23.448 1.00 68.00 168 SER A C 1
ATOM 1305 O O . SER A 1 168 ? -2.086 11.426 23.872 1.00 68.00 168 SER A O 1
ATOM 1307 N N . GLU A 1 169 ? -2.773 10.154 22.157 1.00 74.94 169 GLU A N 1
ATOM 1308 C CA . GLU A 1 169 ? -2.098 10.944 21.120 1.00 74.94 169 GLU A CA 1
ATOM 1309 C C . GLU A 1 169 ? -3.039 11.979 20.496 1.00 74.94 169 GLU A C 1
ATOM 1311 O O . GLU A 1 169 ? -4.252 11.745 20.418 1.00 74.94 169 GLU A O 1
ATOM 1316 N N . PRO A 1 170 ? -2.505 13.116 20.005 1.00 71.62 170 PRO A N 1
ATOM 1317 C CA . PRO A 1 170 ? -3.292 14.062 19.237 1.00 71.62 170 PRO A CA 1
ATOM 1318 C C . PRO A 1 170 ? -3.918 13.373 18.025 1.00 71.62 170 PRO A C 1
ATOM 1320 O O . PRO A 1 170 ? -3.234 12.846 17.154 1.00 71.62 170 PRO A O 1
ATOM 1323 N N . PHE A 1 171 ? -5.243 13.436 17.961 1.00 68.44 171 PHE A N 1
ATOM 1324 C CA . PHE A 1 171 ? -6.042 12.826 16.904 1.00 68.44 171 PHE A CA 1
ATOM 1325 C C . PHE A 1 171 ? -5.596 13.211 15.481 1.00 68.44 171 PHE A C 1
ATOM 1327 O O . PHE A 1 171 ? -5.747 12.427 14.561 1.00 68.44 171 PHE A O 1
ATOM 1334 N N . TRP A 1 172 ? -5.023 14.399 15.296 1.00 81.94 172 TRP A N 1
ATOM 1335 C CA . TRP A 1 172 ? -4.727 14.961 13.977 1.00 81.94 172 TRP A CA 1
ATOM 1336 C C . TRP A 1 172 ? -3.484 14.375 13.289 1.00 81.94 172 TRP A C 1
ATOM 1338 O O . TRP A 1 172 ? -3.323 14.570 12.090 1.00 81.94 172 TRP A O 1
ATOM 1348 N N . VAL A 1 173 ? -2.635 13.618 13.994 1.00 88.88 173 VAL A N 1
ATOM 1349 C CA . VAL A 1 173 ? -1.348 13.156 13.438 1.00 88.88 173 VAL A CA 1
ATOM 1350 C C . VAL A 1 173 ? -1.533 12.262 12.205 1.00 88.88 173 VAL A C 1
ATOM 1352 O O . VAL A 1 173 ? -0.837 12.432 11.209 1.00 88.88 173 VAL A O 1
ATOM 1355 N N . PHE A 1 174 ? -2.509 11.348 12.211 1.00 90.88 174 PHE A N 1
ATOM 1356 C CA . PHE A 1 174 ? -2.760 10.512 11.029 1.00 90.88 174 PHE A CA 1
ATOM 1357 C C . PHE A 1 174 ? -3.308 11.321 9.840 1.00 90.88 174 PHE A C 1
ATOM 1359 O O . PHE A 1 174 ? -3.130 10.918 8.689 1.00 90.88 174 PHE A O 1
ATOM 1366 N N . MET A 1 175 ? -3.971 12.456 10.101 1.00 92.00 175 MET A N 1
ATOM 1367 C CA . MET A 1 175 ? -4.445 13.353 9.047 1.00 92.00 175 MET A CA 1
ATOM 1368 C C . MET A 1 175 ? -3.290 14.100 8.388 1.00 92.00 175 MET A C 1
ATOM 1370 O O . MET A 1 175 ? -3.345 14.309 7.180 1.00 92.00 175 MET A O 1
ATOM 1374 N N . ASP A 1 176 ? -2.237 14.443 9.133 1.00 94.06 176 ASP A N 1
ATOM 1375 C CA . ASP A 1 176 ? -1.025 15.033 8.557 1.00 94.06 176 ASP A CA 1
ATOM 1376 C C . ASP A 1 176 ? -0.371 14.063 7.566 1.00 94.06 176 ASP A C 1
ATOM 1378 O O . ASP A 1 176 ? -0.096 14.446 6.428 1.00 94.06 176 ASP A O 1
ATOM 1382 N N . PHE A 1 177 ? -0.250 12.778 7.928 1.00 95.50 177 PHE A N 1
ATOM 1383 C CA . PHE A 1 177 ? 0.240 11.750 6.999 1.00 95.50 177 PHE A CA 1
ATOM 1384 C C . PHE A 1 177 ? -0.643 11.635 5.758 1.00 95.50 177 PHE A C 1
ATOM 1386 O O . PHE A 1 177 ? -0.139 11.578 4.639 1.00 95.50 177 PHE A O 1
ATOM 1393 N N . TRP A 1 178 ? -1.968 11.637 5.932 1.00 96.19 178 TRP A N 1
ATOM 1394 C CA . TRP A 1 178 ? -2.902 11.583 4.810 1.00 96.19 178 TRP A CA 1
ATOM 1395 C C . TRP A 1 178 ? -2.803 12.815 3.893 1.00 96.19 178 TRP A C 1
ATOM 1397 O O . TRP A 1 178 ? -2.863 12.684 2.669 1.00 96.19 178 TRP A O 1
ATOM 1407 N N . HIS A 1 179 ? -2.641 14.021 4.439 1.00 96.31 179 HIS A N 1
ATOM 1408 C CA . HIS A 1 179 ? -2.443 15.235 3.642 1.00 96.31 179 HIS A CA 1
ATOM 1409 C C . HIS A 1 179 ? -1.107 15.222 2.892 1.00 96.31 179 HIS A C 1
ATOM 1411 O O . HIS A 1 179 ? -1.052 15.623 1.727 1.00 96.31 179 HIS A O 1
ATOM 1417 N N . GLU A 1 180 ? -0.045 14.711 3.513 1.00 97.56 180 GLU A N 1
ATOM 1418 C CA . GLU A 1 180 ? 1.257 14.580 2.864 1.00 97.56 180 GLU A CA 1
ATOM 1419 C C . GLU A 1 180 ? 1.226 13.536 1.735 1.00 97.56 180 GLU A C 1
ATOM 1421 O O . GLU A 1 180 ? 1.690 13.820 0.628 1.00 97.56 180 GLU A O 1
ATOM 1426 N N . ILE A 1 181 ? 0.570 12.388 1.949 1.00 98.25 181 ILE A N 1
ATOM 1427 C CA . ILE A 1 181 ? 0.317 11.381 0.904 1.00 98.25 181 ILE A CA 1
ATOM 1428 C C . ILE A 1 181 ? -0.404 12.013 -0.290 1.00 98.25 181 ILE A C 1
ATOM 1430 O O . ILE A 1 181 ? 0.035 11.828 -1.426 1.00 98.25 181 ILE A O 1
ATOM 1434 N N . GLN A 1 182 ? -1.468 12.791 -0.065 1.00 96.31 182 GLN A N 1
ATOM 1435 C CA . GLN A 1 182 ? -2.201 13.463 -1.148 1.00 96.31 182 GLN A CA 1
ATOM 1436 C C . GLN A 1 182 ? -1.290 14.382 -1.970 1.00 96.31 182 GLN A C 1
ATOM 1438 O O . GLN A 1 182 ? -1.272 14.293 -3.197 1.00 96.31 182 GLN A O 1
ATOM 1443 N N . SER A 1 183 ? -0.485 15.211 -1.301 1.00 96.12 183 SER A N 1
ATOM 1444 C CA . SER A 1 183 ? 0.455 16.130 -1.957 1.00 96.12 183 SER A CA 1
ATOM 1445 C C . SER A 1 183 ? 1.509 15.398 -2.797 1.00 96.12 183 SER A C 1
ATOM 1447 O O . SER A 1 183 ? 1.836 15.803 -3.919 1.00 96.12 183 SER A O 1
ATOM 1449 N N . LEU A 1 184 ? 2.037 14.288 -2.278 1.00 97.12 184 LEU A N 1
ATOM 1450 C CA . LEU A 1 184 ? 3.090 13.507 -2.928 1.00 97.12 184 LEU A CA 1
ATOM 1451 C C . LEU A 1 184 ? 2.579 12.602 -4.058 1.00 97.12 184 LEU A C 1
ATOM 1453 O O . LEU A 1 184 ? 3.353 12.248 -4.949 1.00 97.12 184 LEU A O 1
ATOM 1457 N N . SER A 1 185 ? 1.290 12.270 -4.058 1.00 94.81 185 SER A N 1
ATOM 1458 C CA . SER A 1 185 ? 0.694 11.327 -5.016 1.00 94.81 185 SER A CA 1
ATOM 1459 C C . SER A 1 185 ? 0.202 11.974 -6.306 1.00 94.81 185 SER A C 1
ATOM 1461 O O . SER A 1 185 ? -0.177 11.270 -7.239 1.00 94.81 185 SER A O 1
ATOM 1463 N N . HIS A 1 186 ? 0.227 13.306 -6.392 1.00 91.25 186 HIS A N 1
ATOM 1464 C CA . HIS A 1 186 ? 0.040 13.993 -7.664 1.00 91.25 186 HIS A CA 1
ATOM 1465 C C . HIS A 1 186 ? 1.161 13.619 -8.638 1.00 91.25 186 HIS A C 1
ATOM 1467 O O . HIS A 1 186 ? 2.344 13.705 -8.280 1.00 91.25 186 HIS A O 1
ATOM 1473 N N . SER A 1 187 ? 0.766 13.237 -9.857 1.00 87.56 187 SER A N 1
ATOM 1474 C CA . SER A 1 187 ? 1.683 13.002 -10.969 1.00 87.56 187 SER A CA 1
ATOM 1475 C C . SER A 1 187 ? 2.507 14.247 -11.249 1.00 87.56 187 SER A C 1
ATOM 1477 O O . SER A 1 187 ? 2.010 15.376 -11.172 1.00 87.56 187 SER A O 1
ATOM 1479 N N . LEU A 1 188 ? 3.767 14.037 -11.601 1.00 88.25 188 LEU A N 1
ATOM 1480 C CA . LEU A 1 188 ? 4.602 15.120 -12.091 1.00 88.25 188 LEU A CA 1
ATOM 1481 C C . LEU A 1 188 ? 4.217 15.414 -13.537 1.00 88.25 188 LEU A C 1
ATOM 1483 O O . LEU A 1 188 ? 4.059 14.494 -14.340 1.00 88.25 188 LEU A O 1
ATOM 1487 N N . ALA A 1 189 ? 4.056 16.697 -13.859 1.00 84.56 189 ALA A N 1
ATOM 1488 C CA . ALA A 1 189 ? 3.816 17.106 -15.233 1.00 84.56 189 ALA A CA 1
ATOM 1489 C C . ALA A 1 189 ? 4.962 16.582 -16.118 1.00 84.56 189 ALA A C 1
ATOM 1491 O O . ALA A 1 189 ? 6.126 16.765 -15.752 1.00 84.56 189 ALA A O 1
ATOM 1492 N N . PRO A 1 190 ? 4.663 15.922 -17.251 1.00 79.56 190 PRO A N 1
ATOM 1493 C CA . PRO A 1 190 ? 5.686 15.593 -18.228 1.00 79.56 190 PRO A CA 1
ATOM 1494 C C . PRO A 1 190 ? 6.361 16.883 -18.690 1.00 79.56 190 PRO A C 1
ATOM 1496 O O . PRO A 1 190 ? 5.685 17.815 -19.128 1.00 79.56 190 PRO A O 1
ATOM 1499 N N . GLU A 1 191 ? 7.681 16.937 -18.576 1.00 70.62 191 GLU A N 1
ATOM 1500 C CA . GLU A 1 191 ? 8.479 18.089 -18.972 1.00 70.62 191 GLU A CA 1
ATOM 1501 C C . GLU A 1 191 ? 9.564 17.628 -19.945 1.00 70.62 191 GLU A C 1
ATOM 1503 O O . GLU A 1 191 ? 10.204 16.595 -19.738 1.00 70.62 191 GLU A O 1
ATOM 1508 N N . GLY A 1 192 ? 9.741 18.390 -21.024 1.00 74.06 192 GLY A N 1
ATOM 1509 C CA . GLY A 1 192 ? 10.941 18.323 -21.845 1.00 74.06 192 GLY A CA 1
ATOM 1510 C C . GLY A 1 192 ? 11.943 19.326 -21.295 1.00 74.06 192 GLY A C 1
ATOM 1511 O O . GLY A 1 192 ? 11.615 20.503 -21.146 1.00 74.06 192 GLY A O 1
ATOM 1512 N N . ASN A 1 193 ? 13.146 18.871 -20.973 1.00 71.44 193 ASN A N 1
ATOM 1513 C CA . ASN A 1 193 ? 14.233 19.739 -20.549 1.00 71.44 193 ASN A CA 1
ATOM 1514 C C . ASN A 1 193 ? 15.282 19.702 -21.650 1.00 71.44 193 ASN A C 1
ATOM 1516 O O . ASN A 1 193 ? 15.828 18.639 -21.897 1.00 71.44 193 ASN A O 1
ATOM 1520 N N . ALA A 1 194 ? 15.559 20.828 -22.311 1.00 69.31 194 ALA A N 1
ATOM 1521 C CA . ALA A 1 194 ? 16.609 20.902 -23.324 1.00 69.31 194 ALA A CA 1
ATOM 1522 C C . ALA A 1 194 ? 17.995 20.923 -22.652 1.00 69.31 194 ALA A C 1
ATOM 1524 O O . ALA A 1 194 ? 18.661 21.960 -22.585 1.00 69.31 194 ALA A O 1
ATOM 1525 N N . ALA A 1 195 ? 18.421 19.774 -22.134 1.00 75.88 195 ALA A N 1
ATOM 1526 C CA . ALA A 1 195 ? 19.785 19.540 -21.692 1.00 75.88 195 ALA A CA 1
ATOM 1527 C C . ALA A 1 195 ? 20.697 19.260 -22.902 1.00 75.88 195 ALA A C 1
ATOM 1529 O O . ALA A 1 195 ? 20.239 19.063 -24.031 1.00 75.88 195 ALA A O 1
ATOM 1530 N N . ASP A 1 196 ? 22.013 19.310 -22.687 1.00 83.12 196 ASP A N 1
ATOM 1531 C CA . ASP A 1 196 ? 23.029 18.998 -23.703 1.00 83.12 196 ASP A CA 1
ATOM 1532 C C . ASP A 1 196 ? 22.820 19.716 -25.046 1.00 83.12 196 ASP A C 1
ATOM 1534 O O . ASP A 1 196 ? 22.892 19.123 -26.122 1.00 83.12 196 ASP A O 1
ATOM 1538 N N . VAL A 1 197 ? 22.549 21.026 -24.986 1.00 85.69 197 VAL A N 1
ATOM 1539 C CA . VAL A 1 197 ? 22.358 21.879 -26.176 1.00 85.69 197 VAL A CA 1
ATOM 1540 C C . VAL A 1 197 ? 21.179 21.399 -27.052 1.00 85.69 197 VAL A C 1
ATOM 1542 O O . VAL A 1 197 ? 21.168 21.595 -28.264 1.00 85.69 197 VAL A O 1
ATOM 1545 N N . GLY A 1 198 ? 20.165 20.779 -26.435 1.00 84.62 198 GLY A N 1
ATOM 1546 C CA . GLY A 1 198 ? 18.953 20.290 -27.101 1.00 84.62 198 GLY A CA 1
ATOM 1547 C C . GLY A 1 198 ? 19.047 18.862 -27.641 1.00 84.62 198 GLY A C 1
ATOM 1548 O O . GLY A 1 198 ? 18.135 18.435 -28.339 1.00 84.62 198 GLY A O 1
ATOM 1549 N N . VAL A 1 199 ? 20.129 18.129 -27.348 1.00 84.94 199 VAL A N 1
ATOM 1550 C CA . VAL A 1 199 ? 20.257 16.703 -27.703 1.00 84.94 199 VAL A CA 1
ATOM 1551 C C . VAL A 1 199 ? 19.493 15.815 -26.721 1.00 84.94 199 VAL A C 1
ATOM 1553 O O . VAL A 1 199 ? 18.832 14.871 -27.141 1.00 84.94 199 VAL A O 1
ATOM 1556 N N . ALA A 1 200 ? 19.592 16.108 -25.424 1.00 87.19 200 ALA A N 1
ATOM 1557 C CA . ALA A 1 200 ? 18.846 15.424 -24.377 1.00 87.19 200 ALA A CA 1
ATOM 1558 C C . ALA A 1 200 ? 17.639 16.293 -24.019 1.00 87.19 200 ALA A C 1
ATOM 1560 O O . ALA A 1 200 ? 17.732 17.121 -23.121 1.00 87.19 200 ALA A O 1
ATOM 1561 N N . ASP A 1 201 ? 16.550 16.167 -24.778 1.00 89.12 201 ASP A N 1
ATOM 1562 C CA . ASP A 1 201 ? 15.384 17.061 -24.735 1.00 89.12 201 ASP A CA 1
ATOM 1563 C C . ASP A 1 201 ? 14.194 16.523 -23.917 1.00 89.12 201 ASP A C 1
ATOM 1565 O O . ASP A 1 201 ? 13.196 17.227 -23.728 1.00 89.12 201 ASP A O 1
ATOM 1569 N N . ILE A 1 202 ? 14.308 15.304 -23.383 1.00 89.19 202 ILE A N 1
ATOM 1570 C CA . ILE A 1 202 ? 13.306 14.642 -22.539 1.00 89.19 202 ILE A CA 1
ATOM 1571 C C . ILE A 1 202 ? 13.950 13.955 -21.329 1.00 89.19 202 ILE A C 1
ATOM 1573 O O . ILE A 1 202 ? 15.093 13.503 -21.376 1.00 89.19 202 ILE A O 1
ATOM 1577 N N . GLU A 1 203 ? 13.193 13.845 -20.236 1.00 87.00 203 GLU A N 1
ATOM 1578 C CA . GLU A 1 203 ? 13.607 13.161 -19.010 1.00 87.00 203 GLU A CA 1
ATOM 1579 C C . GLU A 1 203 ? 12.439 12.341 -18.421 1.00 87.00 203 GLU A C 1
ATOM 1581 O O . GLU A 1 203 ? 11.285 12.768 -18.399 1.00 87.00 203 GLU A O 1
ATOM 1586 N N . SER A 1 204 ? 12.744 11.161 -17.869 1.00 89.12 204 SER A N 1
ATOM 1587 C CA . SER A 1 204 ? 11.758 10.317 -17.173 1.00 89.12 204 SER A CA 1
ATOM 1588 C C . SER A 1 204 ? 11.402 10.791 -15.758 1.00 89.12 204 SER A C 1
ATOM 1590 O O . SER A 1 204 ? 10.402 10.345 -15.192 1.00 89.12 204 SER A O 1
ATOM 1592 N N . LEU A 1 205 ? 12.206 11.680 -15.166 1.00 90.69 205 LEU A N 1
ATOM 1593 C CA . LEU A 1 205 ? 12.134 12.150 -13.774 1.00 90.69 205 LEU A CA 1
ATOM 1594 C C . LEU A 1 205 ? 12.227 10.993 -12.767 1.00 90.69 205 LEU A C 1
ATOM 1596 O O . LEU A 1 205 ? 11.698 11.066 -11.652 1.00 90.69 205 LEU A O 1
ATOM 1600 N N . SER A 1 206 ? 12.912 9.910 -13.152 1.00 91.38 206 SER A N 1
ATOM 1601 C CA . SER A 1 206 ? 12.964 8.642 -12.417 1.00 91.38 206 SER A CA 1
ATOM 1602 C C . SER A 1 206 ? 13.361 8.827 -10.952 1.00 91.38 206 SER A C 1
ATOM 1604 O O . SER A 1 206 ? 12.697 8.299 -10.058 1.00 91.38 206 SER A O 1
ATOM 1606 N N . ARG A 1 207 ? 14.396 9.627 -10.667 1.00 92.75 207 ARG A N 1
ATOM 1607 C CA . ARG A 1 207 ? 14.859 9.900 -9.297 1.00 92.75 207 ARG A CA 1
ATOM 1608 C C . ARG A 1 207 ? 13.779 10.582 -8.454 1.00 92.75 207 ARG A C 1
ATOM 1610 O O . ARG A 1 207 ? 13.577 10.202 -7.301 1.00 92.75 207 ARG A O 1
ATOM 1617 N N . LEU A 1 208 ? 13.098 11.587 -9.006 1.00 93.25 208 LEU A N 1
ATOM 1618 C CA . LEU A 1 208 ? 12.100 12.371 -8.277 1.00 93.25 208 LEU A CA 1
ATOM 1619 C C . LEU A 1 208 ? 10.816 11.566 -8.043 1.00 93.25 208 LEU A C 1
ATOM 1621 O O . LEU A 1 208 ? 10.336 11.516 -6.909 1.00 93.25 208 LEU A O 1
ATOM 1625 N N . LYS A 1 209 ? 10.312 10.870 -9.070 1.00 95.00 209 LYS A N 1
ATOM 1626 C CA . LYS A 1 209 ? 9.133 9.993 -8.966 1.00 95.00 209 LYS A CA 1
ATOM 1627 C C . LYS A 1 209 ? 9.366 8.861 -7.961 1.00 95.00 209 LYS A C 1
ATOM 1629 O O . LYS A 1 209 ? 8.543 8.656 -7.073 1.00 95.00 209 LYS A O 1
ATOM 1634 N N . ASN A 1 210 ? 10.538 8.217 -7.994 1.00 95.62 210 ASN A N 1
ATOM 1635 C CA . ASN A 1 210 ? 10.908 7.203 -6.999 1.00 95.62 210 ASN A CA 1
ATOM 1636 C C . ASN A 1 210 ? 11.050 7.775 -5.580 1.00 95.62 210 ASN A C 1
ATOM 1638 O O . ASN A 1 210 ? 10.641 7.130 -4.615 1.00 95.62 210 ASN A O 1
ATOM 1642 N N . SER A 1 211 ? 11.620 8.975 -5.421 1.00 97.19 211 SER A N 1
ATOM 1643 C CA . SER A 1 211 ? 11.731 9.620 -4.105 1.00 97.19 211 SER A CA 1
ATOM 1644 C C . SER A 1 211 ? 10.355 9.880 -3.488 1.00 97.19 211 SER A C 1
ATOM 1646 O O . SER A 1 211 ? 10.157 9.587 -2.310 1.00 97.19 211 SER A O 1
ATOM 1648 N N . ARG A 1 212 ? 9.401 10.383 -4.283 1.00 97.50 212 ARG A N 1
ATOM 1649 C CA . ARG A 1 212 ? 8.014 10.614 -3.847 1.00 97.50 212 ARG A CA 1
ATOM 1650 C C . ARG A 1 212 ? 7.320 9.297 -3.500 1.00 97.50 212 ARG A C 1
ATOM 1652 O O . ARG A 1 212 ? 6.767 9.185 -2.414 1.00 97.50 212 ARG A O 1
ATOM 1659 N N . ALA A 1 213 ? 7.440 8.277 -4.351 1.00 97.44 213 ALA A N 1
ATOM 1660 C CA . ALA A 1 213 ? 6.867 6.952 -4.103 1.00 97.44 213 ALA A CA 1
ATOM 1661 C C . ALA A 1 213 ? 7.365 6.326 -2.787 1.00 97.44 213 ALA A C 1
ATOM 1663 O O . ALA A 1 213 ? 6.581 5.782 -2.011 1.00 97.44 213 ALA A O 1
ATOM 1664 N N . ARG A 1 214 ? 8.668 6.441 -2.494 1.00 97.88 214 ARG A N 1
ATOM 1665 C CA . ARG A 1 214 ? 9.256 5.950 -1.236 1.00 97.88 214 ARG A CA 1
ATOM 1666 C C . ARG A 1 214 ? 8.735 6.695 -0.010 1.00 97.88 214 ARG A C 1
ATOM 1668 O O . ARG A 1 214 ? 8.526 6.059 1.018 1.00 97.88 214 ARG A O 1
ATOM 1675 N N . GLN A 1 215 ? 8.547 8.011 -0.110 1.00 98.38 215 GLN A N 1
ATOM 1676 C CA . GLN A 1 215 ? 7.952 8.805 0.969 1.00 98.38 215 GLN A CA 1
ATOM 1677 C C . GLN A 1 215 ? 6.491 8.419 1.196 1.00 98.38 215 GLN A C 1
ATOM 1679 O O . GLN A 1 215 ? 6.115 8.163 2.335 1.00 98.38 215 GLN A O 1
ATOM 1684 N N . VAL A 1 216 ? 5.700 8.281 0.126 1.00 98.38 216 VAL A N 1
ATOM 1685 C CA . VAL A 1 216 ? 4.310 7.813 0.224 1.00 98.38 216 VAL A CA 1
ATOM 1686 C C . VAL A 1 216 ? 4.254 6.446 0.898 1.00 98.38 216 VAL A C 1
ATOM 1688 O O . VAL A 1 216 ? 3.510 6.299 1.853 1.00 98.38 216 VAL A O 1
ATOM 1691 N N . LEU A 1 217 ? 5.091 5.481 0.503 1.00 97.44 217 LEU A N 1
ATOM 1692 C CA . LEU A 1 217 ? 5.128 4.158 1.140 1.00 97.44 217 LEU A CA 1
ATOM 1693 C C . LEU A 1 217 ? 5.404 4.227 2.652 1.00 97.44 217 LEU A C 1
ATOM 1695 O O . LEU A 1 217 ? 4.785 3.497 3.429 1.00 97.44 217 LEU A O 1
ATOM 1699 N N . ASP A 1 218 ? 6.344 5.072 3.079 1.00 98.06 218 ASP A N 1
ATOM 1700 C CA . ASP A 1 218 ? 6.649 5.236 4.501 1.00 98.06 218 ASP A CA 1
ATOM 1701 C C . ASP A 1 218 ? 5.475 5.865 5.266 1.00 98.06 218 ASP A C 1
ATOM 1703 O O . ASP A 1 218 ? 5.074 5.349 6.310 1.00 98.06 218 ASP A O 1
ATOM 1707 N N . LEU A 1 219 ? 4.864 6.911 4.704 1.00 98.00 219 LEU A N 1
ATOM 1708 C CA . LEU A 1 219 ? 3.674 7.560 5.258 1.00 98.00 219 LEU A CA 1
ATOM 1709 C C . LEU A 1 219 ? 2.473 6.608 5.307 1.00 98.00 219 LEU A C 1
ATOM 1711 O O . LEU A 1 219 ? 1.752 6.589 6.303 1.00 98.00 219 LEU A O 1
ATOM 1715 N N . THR A 1 220 ? 2.284 5.763 4.291 1.00 97.75 220 THR A N 1
ATOM 1716 C CA . THR A 1 220 ? 1.268 4.703 4.277 1.00 97.75 220 THR A CA 1
ATOM 1717 C C . THR A 1 220 ? 1.472 3.747 5.450 1.00 97.75 220 THR A C 1
ATOM 1719 O O . THR A 1 220 ? 0.515 3.404 6.140 1.00 97.75 220 THR A O 1
ATOM 1722 N N . LEU A 1 221 ? 2.712 3.331 5.738 1.00 97.38 221 LEU A N 1
ATOM 1723 C CA . LEU A 1 221 ? 3.000 2.484 6.901 1.00 97.38 221 LEU A CA 1
ATOM 1724 C C . LEU A 1 221 ? 2.716 3.204 8.224 1.00 97.38 221 LEU A C 1
ATOM 1726 O O . LEU A 1 221 ? 2.240 2.568 9.165 1.00 97.38 221 LEU A O 1
ATOM 1730 N N . GLN A 1 222 ? 2.984 4.509 8.316 1.00 96.31 222 GLN A N 1
ATOM 1731 C CA . GLN A 1 222 ? 2.638 5.299 9.502 1.00 96.31 222 GLN A CA 1
ATOM 1732 C C . GLN A 1 222 ? 1.114 5.393 9.681 1.00 96.31 222 GLN A C 1
ATOM 1734 O O . GLN A 1 222 ? 0.606 5.139 10.775 1.00 96.31 222 GLN A O 1
ATOM 1739 N N . LEU A 1 223 ? 0.372 5.650 8.601 1.00 96.12 223 LEU A N 1
ATOM 1740 C CA . LEU A 1 223 ? -1.092 5.678 8.589 1.00 96.12 223 LEU A CA 1
ATOM 1741 C C . LEU A 1 223 ? -1.698 4.316 8.973 1.00 96.12 223 LEU A C 1
ATOM 1743 O O . LEU A 1 223 ? -2.581 4.247 9.829 1.00 96.12 223 LEU A O 1
ATOM 1747 N N . LEU A 1 224 ? -1.184 3.220 8.408 1.00 96.38 224 LEU A N 1
ATOM 1748 C CA . LEU A 1 224 ? -1.565 1.855 8.786 1.00 96.38 224 LEU A CA 1
ATOM 1749 C C . LEU A 1 224 ? -1.212 1.535 10.243 1.00 96.38 224 LEU A C 1
ATOM 1751 O O . LEU A 1 224 ? -1.917 0.752 10.876 1.00 96.38 224 LEU A O 1
ATOM 1755 N N . GLY A 1 225 ? -0.154 2.134 10.796 1.00 95.06 225 GLY A N 1
ATOM 1756 C CA . GLY A 1 225 ? 0.183 2.029 12.216 1.00 95.06 225 GLY A CA 1
ATOM 1757 C C . GLY A 1 225 ? -0.940 2.569 13.102 1.00 95.06 225 GLY A C 1
ATOM 1758 O O . GLY A 1 225 ? -1.361 1.898 14.045 1.00 95.06 225 GLY A O 1
ATOM 1759 N N . TYR A 1 226 ? -1.491 3.733 12.754 1.00 93.44 226 TYR A N 1
ATOM 1760 C CA . TYR A 1 226 ? -2.661 4.292 13.436 1.00 93.44 226 TYR A CA 1
ATOM 1761 C C . TYR A 1 226 ? -3.919 3.435 13.239 1.00 93.44 226 TYR A C 1
ATOM 1763 O O . TYR A 1 226 ? -4.649 3.211 14.207 1.00 93.44 226 TYR A O 1
ATOM 1771 N N . ASP A 1 227 ? -4.155 2.896 12.036 1.00 94.00 227 ASP A N 1
ATOM 1772 C CA . ASP A 1 227 ? -5.279 1.975 11.797 1.00 94.00 227 ASP A CA 1
ATOM 1773 C C . ASP A 1 227 ? -5.148 0.694 12.636 1.00 94.00 227 ASP A C 1
ATOM 1775 O O . ASP A 1 227 ? -6.101 0.290 13.297 1.00 94.00 227 ASP A O 1
ATOM 1779 N N . LEU A 1 228 ? -3.954 0.092 12.711 1.00 94.94 228 LEU A N 1
ATOM 1780 C CA . LEU A 1 228 ? -3.675 -1.081 13.547 1.00 94.94 228 LEU A CA 1
ATOM 1781 C C . LEU A 1 228 ? -3.886 -0.780 15.033 1.00 94.94 228 LEU A C 1
ATOM 1783 O O . LEU A 1 228 ? -4.505 -1.572 15.753 1.00 94.94 228 LEU A O 1
ATOM 1787 N N . TRP A 1 229 ? -3.359 0.343 15.516 1.00 92.25 229 TRP A N 1
ATOM 1788 C CA . TRP A 1 229 ? -3.498 0.734 16.913 1.00 92.25 229 TRP A CA 1
ATOM 1789 C C . TRP A 1 229 ? -4.971 0.918 17.295 1.00 92.25 229 TRP A C 1
ATOM 1791 O O . TRP A 1 229 ? -5.426 0.362 18.300 1.00 92.25 229 TRP A O 1
ATOM 1801 N N . ASN A 1 230 ? -5.736 1.604 16.448 1.00 91.06 230 ASN A N 1
ATOM 1802 C CA . ASN A 1 230 ? -7.166 1.805 16.638 1.00 91.06 230 ASN A CA 1
ATOM 1803 C C . ASN A 1 230 ? -7.955 0.487 16.531 1.00 91.06 230 ASN A C 1
ATOM 1805 O O . ASN A 1 230 ? -8.764 0.164 17.401 1.00 91.06 230 ASN A O 1
ATOM 1809 N N . ALA A 1 231 ? -7.682 -0.327 15.511 1.00 93.62 231 ALA A N 1
ATOM 1810 C CA . ALA A 1 231 ? -8.344 -1.612 15.309 1.00 93.62 231 ALA A CA 1
ATOM 1811 C C . ALA A 1 231 ? -8.114 -2.555 16.495 1.00 93.62 231 ALA A C 1
ATOM 1813 O O . ALA A 1 231 ? -9.059 -3.161 16.998 1.00 93.62 231 ALA A O 1
ATOM 1814 N N . THR A 1 232 ? -6.878 -2.652 16.987 1.00 95.00 232 THR A N 1
ATOM 1815 C CA . THR A 1 232 ? -6.557 -3.508 18.137 1.00 95.00 232 THR A CA 1
ATOM 1816 C C . THR A 1 232 ? -7.233 -3.034 19.417 1.00 95.00 232 THR A C 1
ATOM 1818 O O . THR A 1 232 ? -7.675 -3.882 20.186 1.00 95.00 232 THR A O 1
ATOM 1821 N N . TYR A 1 233 ? -7.386 -1.722 19.632 1.00 93.94 233 TYR A N 1
ATOM 1822 C CA . TYR A 1 233 ? -8.184 -1.200 20.747 1.00 93.94 233 TYR A CA 1
ATOM 1823 C C . TYR A 1 233 ? -9.647 -1.647 20.652 1.00 93.94 233 TYR A C 1
ATOM 1825 O O . TYR A 1 233 ? -10.215 -2.144 21.624 1.00 93.94 233 TYR A O 1
ATOM 1833 N N . TRP A 1 234 ? -10.248 -1.570 19.464 1.00 94.38 234 TRP A N 1
ATOM 1834 C CA . TRP A 1 234 ? -11.612 -2.056 19.263 1.00 94.38 234 TRP A CA 1
ATOM 1835 C C . TRP A 1 234 ? -11.753 -3.566 19.431 1.00 94.38 234 TRP A C 1
ATOM 1837 O O . TRP A 1 234 ? -12.796 -4.021 19.901 1.00 94.38 234 TRP A O 1
ATOM 1847 N N . LEU A 1 235 ? -10.726 -4.356 19.112 1.00 96.81 235 LEU A N 1
ATOM 1848 C CA . LEU A 1 235 ? -10.719 -5.782 19.444 1.00 96.81 235 LEU A CA 1
ATOM 1849 C C . LEU A 1 235 ? -10.748 -6.003 20.963 1.00 96.81 235 LEU A C 1
ATOM 1851 O O . LEU A 1 235 ? -11.515 -6.855 21.419 1.00 96.81 235 LEU A O 1
ATOM 1855 N N . ASP A 1 236 ? -10.013 -5.208 21.750 1.00 96.94 236 ASP A N 1
ATOM 1856 C CA . ASP A 1 236 ? -10.080 -5.272 23.218 1.00 96.94 236 ASP A CA 1
ATOM 1857 C C . ASP A 1 236 ? -11.482 -4.913 23.727 1.00 96.94 236 ASP A C 1
ATOM 1859 O O . ASP A 1 236 ? -12.078 -5.689 24.475 1.00 96.94 236 ASP A O 1
ATOM 1863 N N . VAL A 1 237 ? -12.060 -3.796 23.262 1.00 95.69 237 VAL A N 1
ATOM 1864 C CA . VAL A 1 237 ? -13.426 -3.368 23.628 1.00 95.69 237 VAL A CA 1
ATOM 1865 C C . VAL A 1 237 ? -14.440 -4.459 23.284 1.00 95.69 237 VAL A C 1
ATOM 1867 O O . VAL A 1 237 ? -15.292 -4.816 24.097 1.00 95.69 237 VAL A O 1
ATOM 1870 N N . ARG A 1 238 ? -14.348 -5.054 22.090 1.00 96.44 238 ARG A N 1
ATOM 1871 C CA . ARG A 1 238 ? -15.266 -6.119 21.667 1.00 96.44 238 ARG A CA 1
ATOM 1872 C C . ARG A 1 238 ? -15.091 -7.396 22.470 1.00 96.44 238 ARG A C 1
ATOM 1874 O O . ARG A 1 238 ? -16.095 -8.072 22.695 1.00 96.44 238 ARG A O 1
ATOM 1881 N N . LYS A 1 239 ? -13.870 -7.722 22.895 1.00 97.25 239 LYS A N 1
ATOM 1882 C CA . LYS A 1 239 ? -13.602 -8.874 23.760 1.00 97.25 239 LYS A CA 1
ATOM 1883 C C . LYS A 1 239 ? -14.089 -8.639 25.190 1.00 97.25 239 LYS A C 1
ATOM 1885 O O . LYS A 1 239 ? -14.602 -9.573 25.794 1.00 97.25 239 LYS A O 1
ATOM 1890 N N . ALA A 1 240 ? -13.977 -7.413 25.702 1.00 96.94 240 ALA A N 1
ATOM 1891 C CA . ALA A 1 240 ? -14.540 -7.020 26.992 1.00 96.94 240 ALA A CA 1
ATOM 1892 C C . ALA A 1 240 ? -16.077 -7.069 26.977 1.00 96.94 240 ALA A C 1
ATOM 1894 O O . ALA A 1 240 ? -16.681 -7.544 27.933 1.00 96.94 240 ALA A O 1
ATOM 1895 N N . GLN A 1 241 ? -16.700 -6.655 25.867 1.00 96.44 241 GLN A N 1
ATOM 1896 C CA . GLN A 1 241 ? -18.152 -6.730 25.685 1.00 96.44 241 GLN A CA 1
ATOM 1897 C C . GLN A 1 241 ? -18.661 -8.178 25.671 1.00 96.44 241 GLN A C 1
ATOM 1899 O O . GLN A 1 241 ? -19.712 -8.467 26.233 1.00 96.44 241 GLN A O 1
ATOM 1904 N N . ASP A 1 242 ? -17.944 -9.082 24.999 1.00 96.69 242 ASP A N 1
ATOM 1905 C CA . ASP A 1 242 ? -18.268 -10.506 24.982 1.00 96.69 242 ASP A CA 1
ATOM 1906 C C . ASP A 1 242 ? -16.998 -11.353 24.825 1.00 96.69 242 ASP A C 1
ATOM 1908 O O . ASP A 1 242 ? -16.403 -11.460 23.744 1.00 96.69 242 ASP A O 1
ATOM 1912 N N . ALA A 1 243 ? -16.622 -12.020 25.918 1.00 97.00 243 ALA A N 1
ATOM 1913 C CA . ALA A 1 243 ? -15.440 -12.867 25.985 1.00 97.00 243 ALA A CA 1
ATOM 1914 C C . ALA A 1 243 ? -15.500 -14.075 25.032 1.00 97.00 243 ALA A C 1
ATOM 1916 O O . ALA A 1 243 ? -14.455 -14.652 24.719 1.00 97.00 243 ALA A O 1
ATOM 1917 N N . LYS A 1 244 ? -16.678 -14.460 24.524 1.00 96.25 244 LYS A N 1
ATOM 1918 C CA . LYS A 1 244 ? -16.841 -15.583 23.586 1.00 96.25 244 LYS A CA 1
ATOM 1919 C C . LYS A 1 244 ? -16.523 -15.211 22.139 1.00 96.25 244 LYS A C 1
ATOM 1921 O O . LYS A 1 244 ? -16.363 -16.108 21.314 1.00 96.25 244 LYS A O 1
ATOM 1926 N N . ARG A 1 245 ? -16.381 -13.922 21.809 1.00 96.00 245 ARG A N 1
ATOM 1927 C CA . ARG A 1 245 ? -16.060 -13.499 20.438 1.00 96.00 245 ARG A CA 1
ATOM 1928 C C . ARG A 1 245 ? -14.701 -14.028 19.981 1.00 96.00 245 ARG A C 1
ATOM 1930 O O . ARG A 1 245 ? -13.688 -13.891 20.675 1.00 96.00 245 ARG A O 1
ATOM 1937 N N . SER A 1 246 ? -14.703 -14.606 18.785 1.00 96.62 246 SER A N 1
ATOM 1938 C CA . SER A 1 246 ? -13.524 -15.009 18.015 1.00 96.62 246 SER A CA 1
ATOM 1939 C C . SER A 1 246 ? -13.314 -14.012 16.882 1.00 96.62 246 SER A C 1
ATOM 1941 O O . SER A 1 246 ? -14.293 -13.612 16.264 1.00 96.62 246 SER A O 1
ATOM 1943 N N . PHE A 1 247 ? -12.078 -13.619 16.575 1.00 97.19 247 PHE A N 1
ATOM 1944 C CA . PHE A 1 247 ? -11.791 -12.637 15.516 1.00 97.19 247 PHE A CA 1
ATOM 1945 C C . PHE A 1 247 ? -11.263 -13.264 14.219 1.00 97.19 247 PHE A C 1
ATOM 1947 O O . PHE A 1 247 ? -10.983 -12.546 13.264 1.00 97.19 247 PHE A O 1
ATOM 1954 N N . GLY A 1 248 ? -11.158 -14.594 14.171 1.00 95.69 248 GLY A N 1
ATOM 1955 C CA . GLY A 1 248 ? -10.384 -15.307 13.156 1.00 95.69 248 GLY A CA 1
ATOM 1956 C C . GLY A 1 248 ? -8.916 -15.446 13.569 1.00 95.69 248 GLY A C 1
ATOM 1957 O O . GLY A 1 248 ? -8.397 -14.657 14.362 1.00 95.69 248 GLY A O 1
ATOM 1958 N N . GLN A 1 249 ? -8.242 -16.476 13.054 1.00 94.75 249 GLN A N 1
ATOM 1959 C CA . GLN A 1 249 ? -6.898 -16.851 13.509 1.00 94.75 249 GLN A CA 1
ATOM 1960 C C . GLN A 1 249 ? -5.871 -15.731 13.291 1.00 94.75 249 GLN A C 1
ATOM 1962 O O . GLN A 1 249 ? -5.149 -15.375 14.223 1.00 94.75 249 GLN A O 1
ATOM 1967 N N . ALA A 1 250 ? -5.823 -15.159 12.084 1.00 95.88 250 ALA A N 1
ATOM 1968 C CA . ALA A 1 250 ? -4.827 -14.151 11.730 1.00 95.88 250 ALA A CA 1
ATOM 1969 C C . ALA A 1 250 ? -5.019 -12.826 12.501 1.00 95.88 250 ALA A C 1
ATOM 1971 O O . ALA A 1 250 ? -4.056 -12.381 13.133 1.00 95.88 250 ALA A O 1
ATOM 1972 N N . PRO A 1 251 ? -6.228 -12.224 12.566 1.00 96.94 251 PRO A N 1
ATOM 1973 C CA . PRO A 1 251 ? -6.453 -11.035 13.390 1.00 96.94 251 PRO A CA 1
ATOM 1974 C C . PRO A 1 251 ? -6.172 -11.270 14.877 1.00 96.94 251 PRO A C 1
ATOM 1976 O O . PRO A 1 251 ? -5.574 -10.414 15.524 1.00 96.94 251 PRO A O 1
ATOM 1979 N N . THR A 1 252 ? -6.546 -12.433 15.430 1.00 97.62 252 THR A N 1
ATOM 1980 C CA . THR A 1 252 ? -6.234 -12.771 16.828 1.00 97.62 252 THR A CA 1
ATOM 1981 C C . THR A 1 252 ? -4.727 -12.883 17.067 1.00 97.62 252 THR A C 1
ATOM 1983 O O . THR A 1 252 ? -4.242 -12.363 18.070 1.00 97.62 252 THR A O 1
ATOM 1986 N N . ALA A 1 253 ? -3.975 -13.506 16.155 1.00 97.19 253 ALA A N 1
ATOM 1987 C CA . ALA A 1 253 ? -2.524 -13.621 16.273 1.00 97.19 253 ALA A CA 1
ATOM 1988 C C . ALA A 1 253 ? -1.826 -12.252 16.200 1.00 97.19 253 ALA A C 1
ATOM 1990 O O . ALA A 1 253 ? -0.979 -11.956 17.044 1.00 97.19 253 ALA A O 1
ATOM 1991 N N . ALA A 1 254 ? -2.221 -11.399 15.248 1.00 97.75 254 ALA A N 1
ATOM 1992 C CA . ALA A 1 254 ? -1.682 -10.047 15.105 1.00 97.75 254 ALA A CA 1
ATOM 1993 C C . ALA A 1 254 ? -1.991 -9.174 16.333 1.00 97.75 254 ALA A C 1
ATOM 1995 O O . ALA A 1 254 ? -1.097 -8.527 16.876 1.00 97.75 254 ALA A O 1
ATOM 1996 N N . TRP A 1 255 ? -3.235 -9.212 16.823 1.00 98.00 255 TRP A N 1
ATOM 1997 C CA . TRP A 1 255 ? -3.654 -8.510 18.038 1.00 98.00 255 TRP A CA 1
ATOM 1998 C C . TRP A 1 255 ? -2.856 -8.963 19.264 1.00 98.00 255 TRP A C 1
ATOM 2000 O O . TRP A 1 255 ? -2.283 -8.130 19.966 1.00 98.00 255 TRP A O 1
ATOM 2010 N N . ALA A 1 256 ? -2.744 -10.274 19.489 1.00 97.50 256 ALA A N 1
ATOM 2011 C CA . ALA A 1 256 ? -1.987 -10.820 20.611 1.00 97.50 256 ALA A CA 1
ATOM 2012 C C . ALA A 1 256 ? -0.494 -10.466 20.535 1.00 97.50 256 ALA A C 1
ATOM 2014 O O . ALA A 1 256 ? 0.121 -10.170 21.559 1.00 97.50 256 ALA A O 1
ATOM 2015 N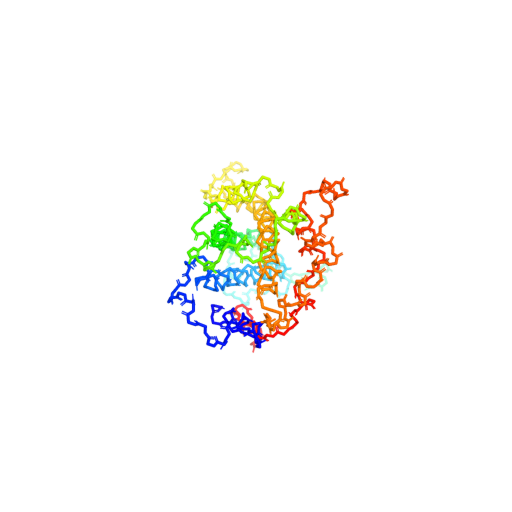 N . ALA A 1 257 ? 0.098 -10.475 19.338 1.00 97.94 257 ALA A N 1
ATOM 2016 C CA . ALA A 1 257 ? 1.486 -10.073 19.140 1.00 97.94 257 ALA A CA 1
ATOM 2017 C C . ALA A 1 257 ? 1.693 -8.582 19.429 1.00 97.94 257 ALA A C 1
ATOM 2019 O O . ALA A 1 257 ? 2.606 -8.233 20.175 1.00 97.94 257 ALA A O 1
ATOM 2020 N N . PHE A 1 258 ? 0.814 -7.715 18.923 1.00 97.06 258 PHE A N 1
ATOM 2021 C CA . PHE A 1 258 ? 0.902 -6.279 19.173 1.00 97.06 258 PHE A CA 1
ATOM 2022 C C . PHE A 1 258 ? 0.736 -5.940 20.662 1.00 97.06 258 PHE A C 1
ATOM 2024 O O . PHE A 1 258 ? 1.475 -5.117 21.200 1.00 97.06 258 PHE A O 1
ATOM 2031 N N . ARG A 1 259 ? -0.158 -6.639 21.374 1.00 96.06 259 ARG A N 1
ATOM 2032 C CA . ARG A 1 259 ? -0.391 -6.437 22.815 1.00 96.06 259 ARG A CA 1
ATOM 2033 C C . ARG A 1 259 ? 0.794 -6.821 23.706 1.00 96.06 259 ARG A C 1
ATOM 2035 O O . ARG A 1 259 ? 0.861 -6.340 24.833 1.00 96.06 259 ARG A O 1
ATOM 2042 N N . LYS A 1 260 ? 1.752 -7.615 23.208 1.00 95.12 260 LYS A N 1
ATOM 2043 C CA . LYS A 1 260 ? 3.033 -7.859 23.901 1.00 95.12 260 LYS A CA 1
ATOM 2044 C C . LYS A 1 260 ? 3.940 -6.629 23.903 1.00 95.12 260 LYS A C 1
ATOM 2046 O O . LYS A 1 260 ? 4.726 -6.473 24.829 1.00 95.12 260 LYS A O 1
ATOM 2051 N N . LEU A 1 261 ? 3.844 -5.786 22.875 1.00 93.38 261 LEU A N 1
ATOM 2052 C CA . LEU A 1 261 ? 4.598 -4.534 22.780 1.00 93.38 261 LEU A CA 1
ATOM 2053 C C . LEU A 1 261 ? 3.854 -3.390 23.458 1.00 93.38 261 LEU A C 1
ATOM 2055 O O . LEU A 1 261 ? 4.458 -2.591 24.168 1.00 93.38 261 LEU A O 1
ATOM 2059 N N . LEU A 1 262 ? 2.540 -3.326 23.238 1.00 91.56 262 LEU A N 1
ATOM 2060 C CA . LEU A 1 262 ? 1.690 -2.271 23.755 1.00 91.56 262 LEU A CA 1
ATOM 2061 C C . LEU A 1 262 ? 0.479 -2.847 24.504 1.00 91.56 262 LEU A C 1
ATOM 2063 O O . LEU A 1 262 ? -0.563 -3.098 23.880 1.00 91.56 262 LEU A O 1
ATOM 2067 N N . PRO A 1 263 ? 0.579 -3.029 25.837 1.00 92.94 263 PRO A N 1
ATOM 2068 C CA . PRO A 1 263 ? -0.560 -3.404 26.666 1.00 92.94 263 PRO A CA 1
ATOM 2069 C C . PRO A 1 263 ? -1.684 -2.375 26.524 1.00 92.94 263 PRO A C 1
ATOM 2071 O O . PRO A 1 263 ? -1.426 -1.171 26.503 1.00 92.94 263 PRO A O 1
ATOM 2074 N N . TRP A 1 264 ? -2.932 -2.834 26.428 1.00 92.06 264 TRP A N 1
ATOM 2075 C CA . TRP A 1 264 ? -4.080 -1.941 26.221 1.00 92.06 264 TRP A CA 1
ATOM 2076 C C . TRP A 1 264 ? -4.604 -1.279 27.500 1.00 92.06 264 TRP A C 1
ATOM 2078 O O . TRP A 1 264 ? -5.404 -0.353 27.408 1.00 92.06 264 TRP A O 1
ATOM 2088 N N . GLN A 1 265 ? -4.154 -1.739 28.670 1.00 93.19 265 GLN A N 1
ATOM 2089 C CA . GLN A 1 265 ? -4.398 -1.124 29.974 1.00 93.19 265 GLN A CA 1
ATOM 2090 C C . GLN A 1 265 ? -3.067 -0.946 30.691 1.00 93.19 265 GLN A C 1
ATOM 2092 O O . GLN A 1 265 ? -2.306 -1.902 30.846 1.00 93.19 265 GLN A O 1
ATOM 2097 N N . GLN A 1 266 ? -2.781 0.282 31.105 1.00 92.50 266 GLN A N 1
ATOM 2098 C CA . GLN A 1 266 ? -1.544 0.677 31.771 1.00 92.50 266 GLN A CA 1
ATOM 2099 C C . GLN A 1 266 ? -1.879 1.660 32.896 1.00 92.50 266 GLN A C 1
ATOM 2101 O O . GLN A 1 266 ? -2.827 2.431 32.759 1.00 92.50 266 GLN A O 1
ATOM 2106 N N . ASP A 1 267 ? -1.119 1.666 33.998 1.00 91.62 267 ASP A N 1
ATOM 2107 C CA . ASP A 1 267 ? -1.320 2.675 35.049 1.00 91.62 267 ASP A CA 1
ATOM 2108 C C . ASP A 1 267 ? -1.024 4.067 34.456 1.00 91.62 267 ASP A C 1
ATOM 2110 O O . ASP A 1 267 ? 0.106 4.319 34.024 1.00 91.62 267 ASP A O 1
ATOM 2114 N N . PRO A 1 268 ? -2.001 4.992 34.429 1.00 88.19 268 PRO A N 1
ATOM 2115 C CA . PRO A 1 268 ? -1.825 6.318 33.838 1.00 88.19 268 PRO A CA 1
ATOM 2116 C C . PRO A 1 268 ? -0.669 7.121 34.441 1.00 88.19 268 PRO A C 1
ATOM 2118 O O . PRO A 1 268 ? -0.140 8.013 33.782 1.00 88.19 268 PRO A O 1
ATOM 2121 N N . ARG A 1 269 ? -0.269 6.811 35.681 1.00 89.00 269 ARG A N 1
ATOM 2122 C CA . ARG A 1 269 ? 0.814 7.496 36.400 1.00 89.00 269 ARG A CA 1
ATOM 2123 C C . ARG A 1 269 ? 2.202 6.999 36.013 1.00 89.00 269 ARG A C 1
ATOM 2125 O O . ARG A 1 269 ? 3.170 7.721 36.223 1.00 89.00 269 ARG A O 1
ATOM 2132 N N . THR A 1 270 ? 2.311 5.777 35.498 1.00 89.50 270 THR A N 1
ATOM 2133 C CA . THR A 1 270 ? 3.603 5.139 35.195 1.00 89.50 270 THR A CA 1
ATOM 2134 C C . THR A 1 270 ? 3.752 4.744 33.732 1.00 89.50 270 THR A C 1
ATOM 2136 O O . THR A 1 270 ? 4.851 4.373 33.319 1.00 89.50 270 THR A O 1
ATOM 2139 N N . ARG A 1 271 ? 2.680 4.835 32.934 1.00 88.38 271 ARG A N 1
ATOM 2140 C CA . ARG A 1 271 ? 2.729 4.509 31.511 1.00 88.38 271 ARG A CA 1
ATOM 2141 C C . ARG A 1 271 ? 3.767 5.366 30.778 1.00 88.38 271 ARG A C 1
ATOM 2143 O O . ARG A 1 271 ? 3.855 6.573 31.029 1.00 88.38 271 ARG A O 1
ATOM 2150 N N . PRO A 1 272 ? 4.542 4.768 29.861 1.00 84.75 272 PRO A N 1
ATOM 2151 C CA . PRO A 1 272 ? 5.538 5.496 29.096 1.00 84.75 272 PRO A CA 1
ATOM 2152 C C . PRO A 1 272 ? 4.877 6.567 28.217 1.00 84.75 272 PRO A C 1
ATOM 2154 O O . PRO A 1 272 ? 3.852 6.333 27.579 1.00 84.75 272 PRO A O 1
ATOM 2157 N N . GLN A 1 273 ? 5.493 7.749 28.163 1.00 83.88 273 GLN A N 1
ATOM 2158 C CA . GLN A 1 273 ? 5.101 8.838 27.263 1.00 83.88 273 GLN A CA 1
ATOM 2159 C C . GLN A 1 273 ? 5.759 8.617 25.899 1.00 83.88 273 GLN A C 1
ATOM 2161 O O . GLN A 1 273 ? 6.727 9.284 25.540 1.00 83.88 273 GLN A O 1
ATOM 2166 N N . ILE A 1 274 ? 5.282 7.603 25.182 1.00 84.94 274 ILE A N 1
ATOM 2167 C CA . ILE A 1 274 ? 5.780 7.230 23.856 1.00 84.94 274 ILE A CA 1
ATOM 2168 C C . ILE A 1 274 ? 4.735 7.544 22.790 1.00 84.94 274 ILE A C 1
ATOM 2170 O O . ILE A 1 274 ? 3.540 7.432 23.072 1.00 84.94 274 ILE A O 1
ATOM 2174 N N . PRO A 1 275 ? 5.160 7.868 21.558 1.00 87.19 275 PRO A N 1
ATOM 2175 C CA . PRO A 1 275 ? 4.221 7.972 20.462 1.00 87.19 275 PRO A CA 1
ATOM 2176 C C . PRO A 1 275 ? 3.706 6.577 20.052 1.00 87.19 275 PRO A C 1
ATOM 2178 O O . PRO A 1 275 ? 4.433 5.786 19.441 1.00 87.19 275 PRO A O 1
ATOM 2181 N N . TYR A 1 276 ? 2.472 6.231 20.417 1.00 88.94 276 TYR A N 1
ATOM 2182 C CA . TYR A 1 276 ? 1.867 4.919 20.168 1.00 88.94 276 TYR A CA 1
ATOM 2183 C C . TYR A 1 276 ? 1.730 4.599 18.677 1.00 88.94 276 TYR A C 1
ATOM 2185 O O . TYR A 1 276 ? 1.983 3.456 18.281 1.00 88.94 276 TYR A O 1
ATOM 2193 N N . GLY A 1 277 ? 1.442 5.595 17.836 1.00 88.25 277 GLY A N 1
ATOM 2194 C CA . GLY A 1 277 ? 1.498 5.451 16.384 1.00 88.25 277 GLY A CA 1
ATOM 2195 C C . GLY A 1 277 ? 2.875 4.999 15.882 1.00 88.25 277 GLY A C 1
ATOM 2196 O O . GLY A 1 277 ? 2.956 4.129 15.016 1.00 88.25 277 GLY A O 1
ATOM 2197 N N . ILE A 1 278 ? 3.968 5.491 16.480 1.00 89.62 278 ILE A N 1
ATOM 2198 C CA . ILE A 1 278 ? 5.341 5.080 16.127 1.00 89.62 278 ILE A CA 1
ATOM 2199 C C . ILE A 1 278 ? 5.643 3.656 16.601 1.00 89.62 278 ILE A C 1
ATOM 2201 O O . ILE A 1 278 ? 6.325 2.906 15.896 1.00 89.62 278 ILE A O 1
ATOM 2205 N N . VAL A 1 279 ? 5.112 3.241 17.755 1.00 93.75 279 VAL A N 1
ATOM 2206 C CA . VAL A 1 279 ? 5.207 1.841 18.209 1.00 93.75 279 VAL A CA 1
ATOM 2207 C C . VAL A 1 279 ? 4.521 0.914 17.205 1.00 93.75 279 VAL A C 1
ATOM 2209 O O . VAL A 1 279 ? 5.101 -0.096 16.804 1.00 93.75 279 VAL A O 1
ATOM 2212 N N . ALA A 1 280 ? 3.317 1.271 16.751 1.00 94.88 280 ALA A N 1
ATOM 2213 C CA . ALA A 1 280 ? 2.577 0.504 15.753 1.00 94.88 280 ALA A CA 1
ATOM 2214 C C . ALA A 1 280 ? 3.274 0.483 14.384 1.00 94.88 280 ALA A C 1
ATOM 2216 O O . ALA A 1 280 ? 3.432 -0.585 13.796 1.00 94.88 280 ALA A O 1
ATOM 2217 N N . TYR A 1 281 ? 3.776 1.623 13.910 1.00 95.88 281 TYR A N 1
ATOM 2218 C CA . TYR A 1 281 ? 4.596 1.710 12.698 1.00 95.88 281 TYR A CA 1
ATOM 2219 C C . TYR A 1 281 ? 5.847 0.820 12.780 1.00 95.88 281 TYR A C 1
ATOM 2221 O O . TYR A 1 281 ? 6.142 0.052 11.862 1.00 95.88 281 TYR A O 1
ATOM 2229 N N . THR A 1 282 ? 6.560 0.857 13.908 1.00 96.94 282 THR A N 1
ATOM 2230 C CA . THR A 1 282 ? 7.752 0.024 14.127 1.00 96.94 282 THR A CA 1
ATOM 2231 C C . THR A 1 282 ? 7.393 -1.458 14.124 1.00 96.94 282 THR A C 1
ATOM 2233 O O . THR A 1 282 ? 8.105 -2.263 13.520 1.00 96.94 282 THR A O 1
ATOM 2236 N N . PHE A 1 283 ? 6.269 -1.829 14.742 1.00 97.50 283 PHE A N 1
ATOM 2237 C CA . PHE A 1 283 ? 5.748 -3.192 14.689 1.00 97.50 283 PHE A CA 1
ATOM 2238 C C . PHE A 1 283 ? 5.472 -3.634 13.247 1.00 97.50 283 PHE A C 1
ATOM 2240 O O . PHE A 1 283 ? 5.942 -4.699 12.855 1.00 97.50 283 PHE A O 1
ATOM 2247 N N . LEU A 1 284 ? 4.814 -2.802 12.430 1.00 96.88 284 LEU A N 1
ATOM 2248 C CA . LEU A 1 284 ? 4.560 -3.103 11.015 1.00 96.88 284 LEU A CA 1
ATOM 2249 C C . LEU A 1 284 ? 5.854 -3.304 10.209 1.00 96.88 284 LEU A C 1
ATOM 2251 O O . LEU A 1 284 ? 5.914 -4.194 9.365 1.00 96.88 284 LEU A O 1
ATOM 2255 N N . LYS A 1 285 ? 6.907 -2.524 10.482 1.00 96.56 285 LYS A N 1
ATOM 2256 C CA . LYS A 1 285 ? 8.201 -2.654 9.782 1.00 96.56 285 LYS A CA 1
ATOM 2257 C C . LYS A 1 285 ? 9.018 -3.868 10.197 1.00 96.56 285 LYS A C 1
ATOM 2259 O O . LYS A 1 285 ? 9.796 -4.379 9.398 1.00 96.56 285 LYS A O 1
ATOM 2264 N N . THR A 1 286 ? 8.886 -4.294 11.446 1.00 97.00 286 THR A N 1
ATOM 2265 C CA . THR A 1 286 ? 9.714 -5.363 12.026 1.00 97.00 286 THR A CA 1
ATOM 2266 C C . THR A 1 286 ? 9.005 -6.709 12.072 1.00 97.00 286 THR A C 1
ATOM 2268 O O . THR A 1 286 ? 9.658 -7.731 12.265 1.00 97.00 286 THR A O 1
ATOM 2271 N N . THR A 1 287 ? 7.687 -6.730 11.864 1.00 96.88 287 THR A N 1
ATOM 2272 C CA . THR A 1 287 ? 6.864 -7.935 11.959 1.00 96.88 287 THR A CA 1
ATOM 2273 C C . THR A 1 287 ? 6.104 -8.161 10.652 1.00 96.88 287 THR A C 1
ATOM 2275 O O . THR A 1 287 ? 5.017 -7.612 10.463 1.00 96.88 287 THR A O 1
ATOM 2278 N N . PRO A 1 288 ? 6.645 -8.979 9.730 1.00 93.88 288 PRO A N 1
ATOM 2279 C CA . PRO A 1 288 ? 5.992 -9.262 8.459 1.00 93.88 288 PRO A CA 1
ATOM 2280 C C . PRO A 1 288 ? 4.590 -9.843 8.657 1.00 93.88 288 PRO A C 1
ATOM 2282 O O . PRO A 1 288 ? 4.408 -10.766 9.453 1.00 93.88 288 PRO A O 1
ATOM 2285 N N . ALA A 1 289 ? 3.611 -9.371 7.880 1.00 91.12 289 ALA A N 1
ATOM 2286 C CA 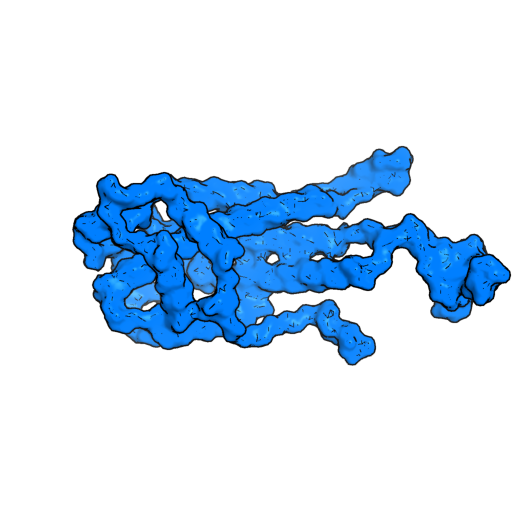. ALA A 1 289 ? 2.232 -9.869 7.942 1.00 91.12 289 ALA A CA 1
ATOM 2287 C C . ALA A 1 289 ? 2.120 -11.384 7.666 1.00 91.12 289 ALA A C 1
ATOM 2289 O O . ALA A 1 289 ? 1.219 -12.042 8.189 1.00 91.12 289 ALA A O 1
ATOM 2290 N N . SER A 1 290 ? 3.068 -11.956 6.912 1.00 92.50 290 SER A N 1
ATOM 2291 C CA . SER A 1 290 ? 3.186 -13.403 6.677 1.00 92.50 290 SER A CA 1
ATOM 2292 C C . SER A 1 290 ? 3.383 -14.219 7.959 1.00 92.50 290 SER A C 1
ATOM 2294 O O . SER A 1 290 ? 3.040 -15.397 7.985 1.00 92.50 290 SER A O 1
ATOM 2296 N N . THR A 1 291 ? 3.856 -13.595 9.044 1.00 94.62 291 THR A N 1
ATOM 2297 C CA . THR A 1 291 ? 3.959 -14.211 10.379 1.00 94.62 291 THR A CA 1
ATOM 2298 C C . THR A 1 291 ? 2.587 -14.583 10.945 1.00 94.62 291 THR A C 1
ATOM 2300 O O . THR A 1 291 ? 2.461 -15.557 11.682 1.00 94.62 291 THR A O 1
ATOM 2303 N N . PHE A 1 292 ? 1.549 -13.811 10.612 1.00 95.06 292 PHE A N 1
ATOM 2304 C CA . PHE A 1 292 ? 0.182 -14.020 11.105 1.00 95.06 292 PHE A CA 1
ATOM 2305 C C . PHE A 1 292 ? -0.709 -14.717 10.085 1.00 95.06 292 PHE A C 1
ATOM 2307 O O . PHE A 1 292 ? -1.683 -15.370 10.453 1.00 95.06 292 PHE A O 1
ATOM 2314 N N . TYR A 1 293 ? -0.378 -14.565 8.807 1.00 93.12 293 TYR A N 1
ATOM 2315 C CA . TYR A 1 293 ? -1.123 -15.142 7.706 1.00 93.12 293 TYR A CA 1
ATOM 2316 C C . TYR A 1 293 ? -0.162 -15.555 6.581 1.00 93.12 293 TYR A C 1
ATOM 2318 O O . TYR A 1 293 ? 0.098 -14.767 5.669 1.00 93.12 293 TYR A O 1
ATOM 2326 N N . PRO A 1 294 ? 0.387 -16.782 6.642 1.00 82.81 294 PRO A N 1
ATOM 2327 C CA . PRO A 1 294 ? 1.229 -17.327 5.578 1.00 82.81 294 PRO A CA 1
ATOM 2328 C C . PRO A 1 294 ? 0.410 -17.908 4.411 1.00 82.81 294 PRO A C 1
ATOM 2330 O O . PRO A 1 294 ? 0.987 -18.280 3.394 1.00 82.81 294 PRO A O 1
ATOM 2333 N N . GLY A 1 295 ? -0.912 -18.046 4.581 1.00 77.38 295 GLY A N 1
ATOM 2334 C CA . GLY A 1 295 ? -1.814 -18.714 3.640 1.00 77.38 295 GLY A CA 1
ATOM 2335 C C . GLY A 1 295 ? -2.431 -17.802 2.575 1.00 77.38 295 GLY A C 1
ATOM 2336 O O . GLY A 1 295 ? -2.024 -16.657 2.378 1.00 77.38 295 GLY A O 1
ATOM 2337 N N . GLY A 1 296 ? -3.455 -18.329 1.900 1.00 81.31 296 GLY A N 1
ATOM 2338 C CA . GLY A 1 296 ? -4.290 -17.612 0.939 1.00 81.31 296 GLY A CA 1
ATOM 2339 C C . GLY A 1 296 ? -4.212 -18.120 -0.500 1.00 81.31 296 GLY A C 1
ATOM 2340 O O . GLY A 1 296 ? -3.385 -18.972 -0.828 1.00 81.31 296 GLY A O 1
ATOM 2341 N N . PRO A 1 297 ? -5.100 -17.612 -1.373 1.00 88.00 297 PRO A N 1
ATOM 2342 C CA . PRO A 1 297 ? -5.066 -17.937 -2.791 1.00 88.00 297 PRO A CA 1
ATOM 2343 C C . PRO A 1 297 ? -3.753 -17.461 -3.422 1.00 88.00 297 PRO A C 1
ATOM 2345 O O . PRO A 1 297 ? -3.237 -16.394 -3.075 1.00 88.00 297 PRO A O 1
ATOM 2348 N N . LEU A 1 298 ? -3.242 -18.233 -4.386 1.00 88.94 298 LEU A N 1
ATOM 2349 C CA . LEU A 1 298 ? -2.093 -17.829 -5.195 1.00 88.94 298 LEU A CA 1
ATOM 2350 C C . LEU A 1 298 ? -2.366 -16.462 -5.832 1.00 88.94 298 LEU A C 1
ATOM 2352 O O . LEU A 1 298 ? -3.471 -16.209 -6.322 1.00 88.94 298 LEU A O 1
ATOM 2356 N N . MET A 1 299 ? -1.368 -15.575 -5.791 1.00 87.75 299 MET A N 1
ATOM 2357 C CA . MET A 1 299 ? -1.467 -14.278 -6.462 1.00 87.75 299 MET A CA 1
ATOM 2358 C C . MET A 1 299 ? -1.755 -14.499 -7.954 1.00 87.75 299 MET A C 1
ATOM 2360 O O . MET A 1 299 ? -1.139 -15.385 -8.550 1.00 87.75 299 MET A O 1
ATOM 2364 N N . PRO A 1 300 ? -2.666 -13.718 -8.564 1.00 90.50 300 PRO A N 1
ATOM 2365 C CA . PRO A 1 300 ? -2.895 -13.778 -9.998 1.00 90.50 300 PRO A CA 1
ATOM 2366 C C . PRO A 1 300 ? -1.586 -13.575 -10.759 1.00 90.50 300 PRO A C 1
ATOM 2368 O O . PRO A 1 300 ? -0.804 -12.681 -10.420 1.00 90.50 300 PRO A O 1
ATOM 2371 N N . ALA A 1 301 ? -1.379 -14.384 -11.796 1.00 83.19 301 ALA A N 1
ATOM 2372 C CA . ALA A 1 301 ? -0.347 -14.104 -12.776 1.00 83.19 301 ALA A CA 1
ATOM 2373 C C . ALA A 1 301 ? -0.681 -12.793 -13.496 1.00 83.19 301 ALA A C 1
ATOM 2375 O O . ALA A 1 301 ? -1.847 -12.439 -13.697 1.00 83.19 301 ALA A O 1
ATOM 2376 N N . THR A 1 302 ? 0.360 -12.073 -13.862 1.00 75.44 302 THR A N 1
ATOM 2377 C CA . THR A 1 302 ? 0.299 -10.928 -14.764 1.00 75.44 302 THR A CA 1
ATOM 2378 C C . THR A 1 302 ? 0.779 -11.356 -16.144 1.00 75.44 302 THR A C 1
ATOM 2380 O O . THR A 1 302 ? 1.512 -12.339 -16.273 1.00 75.44 302 THR A O 1
ATOM 2383 N N . ASP A 1 303 ? 0.392 -10.623 -17.185 1.00 64.56 303 ASP A N 1
ATOM 2384 C CA . ASP A 1 303 ? 0.736 -10.970 -18.570 1.00 64.56 303 ASP A CA 1
ATOM 2385 C C . ASP A 1 303 ? 2.262 -11.074 -18.788 1.00 64.56 303 ASP A C 1
ATOM 2387 O O . ASP A 1 303 ? 2.723 -11.935 -19.535 1.00 64.56 303 ASP A O 1
ATOM 2391 N N . GLY A 1 304 ? 3.065 -10.303 -18.037 1.00 56.16 304 GLY A N 1
ATOM 2392 C CA . GLY A 1 304 ? 4.533 -10.392 -18.038 1.00 56.16 304 GLY A CA 1
ATOM 2393 C C . GLY A 1 304 ? 5.114 -11.699 -17.470 1.00 56.16 304 GLY A C 1
ATOM 2394 O O . GLY A 1 304 ? 6.282 -12.008 -17.708 1.00 56.16 304 GLY A O 1
ATOM 2395 N N . GLN A 1 305 ? 4.321 -12.490 -16.740 1.00 50.34 305 GLN A N 1
ATOM 2396 C CA . GLN A 1 305 ? 4.700 -13.816 -16.234 1.00 50.34 305 GLN A CA 1
ATOM 2397 C C . GLN A 1 305 ? 4.276 -14.951 -17.174 1.00 50.34 305 GLN A C 1
ATOM 2399 O O . GLN A 1 305 ? 4.946 -15.979 -17.197 1.00 50.34 305 GLN A O 1
ATOM 2404 N N . MET A 1 306 ? 3.224 -14.761 -17.979 1.00 45.53 306 MET A N 1
ATOM 2405 C CA . MET A 1 306 ? 2.762 -15.765 -18.952 1.00 45.53 306 MET A CA 1
ATOM 2406 C C . MET A 1 306 ? 3.681 -15.881 -20.178 1.00 45.53 306 MET A C 1
ATOM 2408 O O . MET A 1 306 ? 3.698 -16.912 -20.840 1.00 45.53 306 MET A O 1
ATOM 2412 N N . ALA A 1 307 ? 4.493 -14.858 -20.460 1.00 44.66 307 ALA A N 1
ATOM 2413 C CA . ALA A 1 307 ? 5.434 -14.859 -21.582 1.00 44.66 307 ALA A CA 1
ATOM 2414 C C . ALA A 1 307 ? 6.705 -15.710 -21.360 1.00 44.66 307 ALA A C 1
ATOM 2416 O O . ALA A 1 307 ? 7.534 -15.786 -22.259 1.00 44.66 307 ALA A O 1
ATOM 2417 N N . ARG A 1 308 ? 6.893 -16.330 -20.182 1.00 43.66 308 ARG A N 1
ATOM 2418 C CA . ARG A 1 308 ? 8.071 -17.174 -19.881 1.00 43.66 308 ARG A CA 1
ATOM 2419 C C . ARG A 1 308 ? 7.883 -18.663 -20.197 1.00 43.66 308 ARG A C 1
ATOM 2421 O O . ARG A 1 308 ? 8.843 -19.414 -20.056 1.00 43.66 308 ARG A O 1
ATOM 2428 N N . ASP A 1 309 ? 6.693 -19.064 -20.644 1.00 36.59 309 ASP A N 1
ATOM 2429 C CA . ASP A 1 309 ? 6.359 -20.455 -20.991 1.00 36.59 309 ASP A CA 1
ATOM 2430 C C . ASP A 1 309 ? 6.384 -20.728 -22.516 1.00 36.59 309 ASP A C 1
ATOM 2432 O O . ASP A 1 309 ? 5.836 -21.734 -22.978 1.00 36.59 309 ASP A O 1
ATOM 2436 N N . HIS A 1 310 ? 7.029 -19.858 -23.307 1.00 33.91 310 HIS A N 1
ATOM 2437 C CA . HIS A 1 310 ? 7.205 -20.012 -24.758 1.00 33.91 310 HIS A CA 1
ATOM 2438 C C . HIS A 1 310 ? 8.661 -19.861 -25.196 1.00 33.91 310 HIS A C 1
ATOM 2440 O O . HIS A 1 310 ? 9.304 -18.869 -24.789 1.00 33.91 310 HIS A O 1
#

pLDDT: mean 91.16, std 9.99, range [33.91, 98.38]

Radius of gyration: 27.03 Å; chains: 1; bounding box: 72×42×82 Å